Protein AF-A0A7I8JHS1-F1 (afdb_monomer)

Mean predicted aligned error: 11.79 Å

Organism: Spirodela intermedia (NCBI:txid51605)

Radius of gyration: 22.65 Å; Cα contacts (8 Å, |Δi|>4): 272; chains: 1; bounding box: 86×56×52 Å

Foldseek 3Di:
DDDVCPLVVLLVQLQDPPCLVSVLVSLLVLLVQLVDVVCQVVSLPDPSNVVSLLVLCPDPDDDDPDSPRSVVSSLSSCLSRPLQSLLVCLPPVPPLVSVLSSLLSLLVNLLPLVVVVSCVVNVVLLSLQCLLAVVNVHDLSSNLSSLSSLLSNCVNPPPVSLVSNVVRVCNLVSLVCQLVPPPHDPSSNVSSVSSNVRNPPPPVVVVVVVVVVVVVVVPDPDPDDDD

Sequence (227 aa):
MATPGLLDGLAAALRSPAAPAAAQHAAATVYSLLSVEAYRPIIGGKEEIIAALCAMLRPIAPPHPNPTKSLKDALKALFASAVPALFSLIVNDGRTGIVEDCTAVVAQVAGCGESLEAFRRVSGVQVLVDLVDAATGTTARARENAAAALLNLAESGGERAIEDIREVETAVAAVRELAESTSSSQRARTKAAALLGLLVRRPQQLEEEDWRASERVAGPPAAAAAF

Solvent-accessible surface area (backbone atoms only — not comparable to full-atom values): 12096 Å² total; per-residue (Å²): 133,81,64,95,54,55,66,60,50,38,26,52,32,38,60,36,85,92,38,67,66,47,19,34,53,29,27,44,47,53,26,59,49,24,73,38,72,86,41,19,68,61,56,37,68,34,63,62,44,52,51,26,47,42,58,65,67,50,87,73,79,74,89,63,98,75,64,67,62,52,43,51,34,32,51,48,22,41,61,53,28,26,50,63,33,39,55,47,40,55,74,68,62,80,48,65,70,57,30,35,48,38,28,46,45,48,22,64,48,22,50,38,80,70,31,61,67,55,28,60,78,59,49,39,59,57,55,32,39,50,35,35,23,73,89,67,72,52,51,72,64,30,21,33,22,22,35,40,16,54,32,27,26,30,71,45,51,36,69,66,36,41,50,59,45,61,69,37,85,59,32,68,59,28,34,47,48,42,34,70,40,87,87,52,54,72,67,32,18,54,36,18,45,54,37,44,58,58,71,67,54,69,75,57,64,60,58,50,49,51,49,55,49,51,55,67,72,56,62,79,80,78,78,80,86,76,134

Structure (mmCIF, N/CA/C/O backbone):
data_AF-A0A7I8JHS1-F1
#
_entry.id   AF-A0A7I8JHS1-F1
#
loop_
_atom_site.group_PDB
_atom_site.id
_atom_site.type_symbol
_atom_site.label_atom_id
_atom_site.label_alt_id
_atom_site.label_comp_id
_atom_site.label_asym_id
_atom_site.label_entity_id
_atom_site.label_seq_id
_atom_site.pdbx_PDB_ins_code
_atom_site.Cartn_x
_atom_site.Cartn_y
_atom_site.Cartn_z
_atom_site.occupancy
_atom_site.B_iso_or_equiv
_atom_site.auth_seq_id
_atom_site.auth_comp_id
_atom_site.auth_asym_id
_atom_site.auth_atom_id
_atom_site.pdbx_PDB_model_num
ATOM 1 N N . MET A 1 1 ? 8.339 -6.578 -29.423 1.00 45.31 1 MET A N 1
ATOM 2 C CA . MET A 1 1 ? 9.533 -7.372 -29.065 1.00 45.31 1 MET A CA 1
ATOM 3 C C . MET A 1 1 ? 10.386 -6.532 -28.128 1.00 45.31 1 MET A C 1
ATOM 5 O O . MET A 1 1 ? 10.878 -5.501 -28.564 1.00 45.31 1 MET A O 1
ATOM 9 N N . ALA A 1 2 ? 10.482 -6.889 -26.846 1.00 45.25 2 ALA A N 1
ATOM 10 C CA . ALA A 1 2 ? 11.400 -6.219 -25.926 1.00 45.25 2 ALA A CA 1
ATOM 11 C C . ALA A 1 2 ? 12.821 -6.725 -26.209 1.00 45.25 2 ALA A C 1
ATOM 13 O O . ALA A 1 2 ? 13.023 -7.931 -26.329 1.00 45.25 2 ALA A O 1
ATOM 14 N N . THR A 1 3 ? 13.793 -5.828 -26.356 1.00 57.22 3 THR A N 1
ATOM 15 C CA . THR A 1 3 ? 15.210 -6.194 -26.455 1.00 57.22 3 THR A CA 1
ATOM 16 C C . THR A 1 3 ? 15.619 -6.906 -25.157 1.00 57.22 3 THR A C 1
ATOM 18 O O . THR A 1 3 ? 15.549 -6.271 -24.102 1.00 57.22 3 THR A O 1
ATOM 21 N N . PRO A 1 4 ? 16.046 -8.187 -25.192 1.00 57.75 4 PRO A N 1
ATOM 22 C CA . PRO A 1 4 ? 16.241 -9.017 -23.993 1.00 57.75 4 PRO A CA 1
ATOM 23 C C . PRO A 1 4 ? 17.262 -8.525 -22.954 1.00 57.75 4 PRO A C 1
ATOM 25 O O . PRO A 1 4 ? 17.442 -9.197 -21.956 1.00 57.75 4 PRO A O 1
ATOM 28 N N . GLY A 1 5 ? 17.916 -7.377 -23.146 1.00 81.19 5 GLY A N 1
ATOM 29 C CA . GLY A 1 5 ? 18.830 -6.780 -22.164 1.00 81.19 5 GLY A CA 1
ATOM 30 C C . GLY A 1 5 ? 18.497 -5.342 -21.762 1.00 81.19 5 GLY A C 1
ATOM 31 O O . GLY A 1 5 ? 19.151 -4.800 -20.877 1.00 81.19 5 GLY A O 1
ATOM 32 N N . LEU A 1 6 ? 17.495 -4.697 -22.378 1.00 85.50 6 LEU A N 1
ATOM 33 C CA . LEU A 1 6 ? 17.175 -3.298 -22.061 1.00 85.50 6 LEU A CA 1
ATOM 34 C C . LEU A 1 6 ? 16.586 -3.168 -20.655 1.00 85.50 6 LEU A C 1
ATOM 36 O O . LEU A 1 6 ? 17.025 -2.328 -19.877 1.00 85.50 6 LEU A O 1
ATOM 40 N N . LEU A 1 7 ? 15.600 -4.007 -20.331 1.00 86.81 7 LEU A N 1
ATOM 41 C CA . LEU A 1 7 ? 14.947 -3.995 -19.021 1.00 86.81 7 LEU A CA 1
ATOM 42 C C . LEU A 1 7 ? 15.925 -4.382 -17.907 1.00 86.81 7 LEU A C 1
ATOM 44 O O . LEU A 1 7 ? 15.928 -3.753 -16.853 1.00 86.81 7 LEU A O 1
ATOM 48 N N . ASP A 1 8 ? 16.814 -5.337 -18.173 1.00 86.75 8 ASP A N 1
ATOM 49 C CA . ASP A 1 8 ? 17.833 -5.760 -17.211 1.00 86.75 8 ASP A CA 1
ATOM 50 C C . ASP A 1 8 ? 18.894 -4.660 -17.008 1.00 86.75 8 ASP A C 1
ATOM 52 O O . ASP A 1 8 ? 19.309 -4.393 -15.878 1.00 86.75 8 ASP A O 1
ATOM 56 N N . GLY A 1 9 ? 19.260 -3.941 -18.077 1.00 88.81 9 GLY A N 1
ATOM 57 C CA . GLY A 1 9 ? 20.115 -2.754 -18.011 1.00 88.81 9 GLY A CA 1
ATOM 58 C C . GLY A 1 9 ? 19.479 -1.596 -17.235 1.00 88.81 9 GLY A C 1
ATOM 59 O O . GLY A 1 9 ? 20.146 -0.969 -16.412 1.00 88.81 9 GLY A O 1
ATOM 60 N N . LEU A 1 10 ? 18.179 -1.345 -17.427 1.00 88.19 10 LEU A N 1
ATOM 61 C CA . LEU A 1 10 ? 17.427 -0.359 -16.643 1.00 88.19 10 LEU A CA 1
ATOM 62 C C . LEU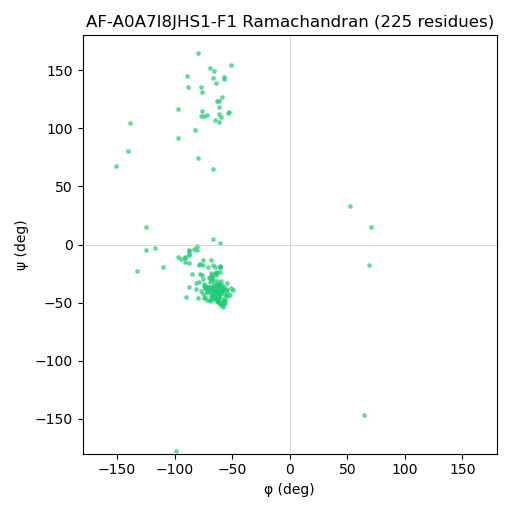 A 1 10 ? 17.359 -0.760 -15.166 1.00 88.19 10 LEU A C 1
ATOM 64 O O . LEU A 1 10 ? 17.592 0.078 -14.299 1.00 88.19 10 LEU A O 1
ATOM 68 N N . ALA A 1 11 ? 17.119 -2.037 -14.870 1.00 86.50 11 ALA A N 1
ATOM 69 C CA . ALA A 1 11 ? 17.114 -2.554 -13.507 1.00 86.50 11 ALA A CA 1
ATOM 70 C C . ALA A 1 11 ? 18.489 -2.388 -12.829 1.00 86.50 11 ALA A C 1
ATOM 72 O O . ALA A 1 11 ? 18.568 -1.981 -11.670 1.00 86.50 11 ALA A O 1
ATOM 73 N N . ALA A 1 12 ? 19.581 -2.649 -13.555 1.00 86.56 12 ALA A N 1
ATOM 74 C CA . ALA A 1 12 ? 20.939 -2.418 -13.068 1.00 86.56 12 ALA A CA 1
ATOM 75 C C . ALA A 1 12 ? 21.220 -0.926 -12.815 1.00 86.56 12 ALA A C 1
ATOM 77 O O . ALA A 1 12 ? 21.793 -0.576 -11.783 1.00 86.56 12 ALA A O 1
ATOM 78 N N . ALA A 1 13 ? 20.770 -0.040 -13.708 1.00 86.94 13 ALA A N 1
ATOM 79 C CA . ALA A 1 13 ? 20.925 1.405 -13.556 1.00 86.94 13 ALA A CA 1
ATOM 80 C C . ALA A 1 13 ? 20.129 1.964 -12.363 1.00 86.94 13 ALA A C 1
ATOM 82 O O . ALA A 1 13 ? 20.658 2.787 -11.618 1.00 86.94 13 ALA A O 1
ATOM 83 N N . LEU A 1 14 ? 18.903 1.476 -12.134 1.00 82.44 14 LEU A N 1
ATOM 84 C CA . LEU A 1 14 ? 18.074 1.834 -10.974 1.00 82.44 14 LEU A CA 1
ATOM 85 C C . LEU A 1 14 ? 18.738 1.459 -9.641 1.00 82.44 14 LEU A C 1
ATOM 87 O O . LEU A 1 14 ? 18.580 2.168 -8.651 1.00 82.44 14 LEU A O 1
ATOM 91 N N . ARG A 1 15 ? 19.494 0.355 -9.612 1.00 79.69 15 ARG A N 1
ATOM 92 C CA . ARG A 1 15 ? 20.190 -0.128 -8.410 1.00 79.69 15 ARG A CA 1
ATOM 93 C C . ARG A 1 15 ? 21.576 0.473 -8.202 1.00 79.69 15 ARG A C 1
ATOM 95 O O . ARG A 1 15 ? 22.183 0.175 -7.180 1.00 79.69 15 ARG A O 1
ATOM 102 N N . SER A 1 16 ? 22.101 1.266 -9.138 1.00 76.81 16 SER A N 1
ATOM 103 C CA . SER A 1 16 ? 23.478 1.765 -9.063 1.00 76.81 16 SER A CA 1
ATOM 104 C C . SER A 1 16 ? 23.617 2.883 -8.017 1.00 76.81 16 SER A C 1
ATOM 106 O O . SER A 1 16 ? 23.149 4.000 -8.258 1.00 76.81 16 SER A O 1
ATOM 108 N N . PRO A 1 17 ? 24.303 2.648 -6.879 1.00 64.19 17 PRO A N 1
ATOM 109 C CA . PRO A 1 17 ? 24.487 3.675 -5.854 1.00 64.19 17 PRO A CA 1
ATOM 110 C C . PRO A 1 17 ? 25.539 4.720 -6.262 1.00 64.19 17 PRO A C 1
ATOM 112 O O . PRO A 1 17 ? 25.579 5.811 -5.703 1.00 64.19 17 PRO A O 1
ATOM 115 N N . ALA A 1 18 ? 26.387 4.398 -7.244 1.00 65.56 18 ALA A N 1
ATOM 116 C CA . ALA A 1 18 ? 27.488 5.247 -7.693 1.00 65.56 18 ALA A CA 1
ATOM 117 C C . ALA A 1 18 ? 27.040 6.402 -8.609 1.00 65.56 18 ALA A C 1
ATOM 119 O O . ALA A 1 18 ? 27.800 7.344 -8.820 1.00 65.56 18 ALA A O 1
ATOM 120 N N . ALA A 1 19 ? 25.826 6.338 -9.167 1.00 70.00 19 ALA A N 1
ATOM 121 C CA . ALA A 1 19 ? 25.337 7.303 -10.148 1.00 70.00 19 ALA A CA 1
ATOM 122 C C . ALA A 1 19 ? 23.848 7.633 -9.917 1.00 70.00 19 ALA A C 1
ATOM 124 O O . ALA A 1 19 ? 22.985 7.122 -10.634 1.00 70.00 19 ALA A O 1
ATOM 125 N N . PRO A 1 20 ? 23.512 8.527 -8.967 1.00 68.38 20 PRO A N 1
ATOM 126 C CA . PRO A 1 20 ? 22.120 8.890 -8.675 1.00 68.38 20 PRO A CA 1
ATOM 127 C C . PRO A 1 20 ? 21.383 9.480 -9.890 1.00 68.38 20 PRO A C 1
ATOM 129 O O . PRO A 1 20 ? 20.187 9.250 -10.064 1.00 68.38 20 PRO A O 1
ATOM 132 N N . ALA A 1 21 ? 22.099 10.175 -10.781 1.00 71.62 21 ALA A N 1
ATOM 133 C CA . ALA A 1 21 ? 21.549 10.641 -12.053 1.00 71.62 21 ALA A CA 1
ATOM 134 C C . ALA A 1 21 ? 21.160 9.476 -12.983 1.00 71.62 21 ALA A C 1
ATOM 136 O O . ALA A 1 21 ? 20.131 9.546 -13.647 1.00 71.62 21 ALA A O 1
ATOM 137 N N . ALA A 1 22 ? 21.928 8.380 -13.005 1.00 79.19 22 ALA A N 1
ATOM 138 C CA . ALA A 1 22 ? 21.609 7.205 -13.816 1.00 79.19 22 ALA A CA 1
ATOM 139 C C . ALA A 1 22 ? 20.338 6.507 -13.315 1.00 79.19 22 ALA A C 1
ATOM 141 O O . ALA A 1 22 ? 19.480 6.168 -14.126 1.00 79.19 22 ALA A O 1
ATOM 142 N N . ALA A 1 23 ? 20.174 6.374 -11.995 1.00 77.69 23 ALA A N 1
ATOM 143 C CA . ALA A 1 23 ? 18.946 5.845 -11.404 1.00 77.69 23 ALA A CA 1
ATOM 144 C C . ALA A 1 23 ? 17.736 6.737 -11.729 1.00 77.69 23 ALA A C 1
ATOM 146 O O . ALA A 1 23 ? 16.677 6.238 -12.104 1.00 77.69 23 ALA A O 1
ATOM 147 N N . GLN A 1 24 ? 17.902 8.063 -11.678 1.00 73.19 24 GLN A N 1
ATOM 148 C CA . GLN A 1 24 ? 16.851 8.998 -12.078 1.00 73.19 24 GLN A CA 1
ATOM 149 C C . GLN A 1 24 ? 16.487 8.868 -13.565 1.00 73.19 24 GLN A C 1
ATOM 151 O O . GLN A 1 24 ? 15.308 8.782 -13.904 1.00 73.19 24 GLN A O 1
ATOM 156 N N . HIS A 1 25 ? 17.474 8.856 -14.462 1.00 79.56 25 HIS A N 1
ATOM 157 C CA . HIS A 1 25 ? 17.232 8.715 -15.898 1.00 79.56 25 HIS A CA 1
ATOM 158 C C . HIS A 1 25 ? 16.622 7.352 -16.241 1.00 79.56 25 HIS A C 1
ATOM 160 O O . HIS A 1 25 ? 15.738 7.281 -17.095 1.00 79.56 25 HIS A O 1
ATOM 166 N N . ALA A 1 26 ? 17.024 6.287 -15.545 1.00 85.56 26 ALA A N 1
ATOM 167 C CA . ALA A 1 26 ? 16.412 4.971 -15.673 1.00 85.56 26 ALA A CA 1
ATOM 168 C C . ALA A 1 26 ? 14.948 4.989 -15.211 1.00 85.56 26 ALA A C 1
ATOM 170 O O . ALA A 1 26 ? 14.086 4.518 -15.948 1.00 85.56 26 ALA A O 1
ATOM 171 N N . ALA A 1 27 ? 14.635 5.610 -14.068 1.00 79.81 27 ALA A N 1
ATOM 172 C CA . ALA A 1 27 ? 13.259 5.760 -13.589 1.00 79.81 27 ALA A CA 1
ATOM 173 C C . ALA A 1 27 ? 12.389 6.572 -14.567 1.00 79.81 27 ALA A C 1
ATOM 175 O O . ALA A 1 27 ? 11.283 6.151 -14.903 1.00 79.81 27 ALA A O 1
ATOM 176 N N . ALA A 1 28 ? 12.905 7.685 -15.099 1.00 75.75 28 ALA A N 1
ATOM 177 C CA . ALA A 1 28 ? 12.213 8.491 -16.108 1.00 75.75 28 ALA A CA 1
ATOM 178 C C . ALA A 1 28 ? 12.006 7.731 -17.433 1.00 75.75 28 ALA A C 1
ATOM 180 O O . ALA A 1 28 ? 10.967 7.874 -18.082 1.00 75.75 28 ALA A O 1
ATOM 181 N N . THR A 1 29 ? 12.971 6.895 -17.824 1.00 86.06 29 THR A N 1
ATOM 182 C CA . THR A 1 29 ? 12.862 6.029 -19.007 1.00 86.06 29 THR A CA 1
ATOM 183 C C . THR A 1 29 ? 11.794 4.965 -18.792 1.00 86.06 29 THR A C 1
ATOM 185 O O . THR A 1 29 ? 10.929 4.796 -19.647 1.00 86.06 29 THR A O 1
ATOM 188 N N . VAL A 1 30 ? 11.798 4.301 -17.631 1.00 84.81 30 VAL A N 1
ATOM 189 C CA . VAL A 1 30 ? 10.761 3.334 -17.258 1.00 84.81 30 VAL A CA 1
ATOM 190 C C . VAL A 1 30 ? 9.392 4.016 -17.281 1.00 84.81 30 VAL A C 1
ATOM 192 O O . VAL A 1 30 ? 8.513 3.544 -17.988 1.00 84.81 30 VAL A O 1
ATOM 195 N N . TYR A 1 31 ? 9.221 5.184 -16.655 1.00 77.69 31 TYR A N 1
ATOM 196 C CA . TYR A 1 31 ? 7.969 5.951 -16.732 1.00 77.69 31 TYR A CA 1
ATOM 197 C C . TYR A 1 31 ? 7.524 6.264 -18.172 1.00 77.69 31 TYR A C 1
ATOM 199 O O . TYR A 1 31 ? 6.354 6.097 -18.523 1.00 77.69 31 TYR A O 1
ATOM 207 N N . SER A 1 32 ? 8.456 6.689 -19.027 1.00 80.50 32 SER A N 1
ATOM 208 C CA . SER A 1 32 ? 8.159 7.000 -20.431 1.00 80.50 32 SER A CA 1
ATOM 209 C C . SER A 1 32 ? 7.692 5.759 -21.196 1.00 80.50 32 SER A C 1
ATOM 211 O O . SER A 1 32 ? 6.735 5.834 -21.962 1.00 80.50 32 SER A O 1
ATOM 213 N N . LEU A 1 33 ? 8.301 4.596 -20.943 1.00 84.94 33 LEU A N 1
ATOM 214 C CA . LEU A 1 33 ? 7.849 3.322 -21.511 1.00 84.94 33 LEU A CA 1
ATOM 215 C C . LEU A 1 33 ? 6.447 2.955 -21.011 1.00 84.94 33 LEU A C 1
ATOM 217 O O . LEU A 1 33 ? 5.613 2.492 -21.778 1.00 84.94 33 LEU A O 1
ATOM 221 N N . LEU A 1 34 ? 6.151 3.220 -19.744 1.00 77.94 34 LEU A N 1
ATOM 222 C CA . LEU A 1 34 ? 4.871 2.889 -19.111 1.00 77.94 34 LEU A CA 1
ATOM 223 C C . LEU A 1 34 ? 3.715 3.808 -19.502 1.00 77.94 34 LEU A C 1
ATOM 225 O O . LEU A 1 34 ? 2.545 3.472 -19.292 1.00 77.94 34 LEU A O 1
ATOM 229 N N . SER A 1 35 ? 4.040 4.939 -20.127 1.00 74.00 35 SER A N 1
ATOM 230 C CA . SER A 1 35 ? 3.061 5.782 -20.813 1.00 74.00 35 SER A CA 1
ATOM 231 C C . SER A 1 35 ? 2.438 5.061 -22.017 1.00 74.00 35 SER A C 1
ATOM 233 O O . SER A 1 35 ? 1.348 5.425 -22.448 1.00 74.00 35 SER A O 1
ATOM 235 N N . VAL A 1 36 ? 3.081 4.004 -22.527 1.00 80.06 36 VAL A N 1
ATOM 236 C CA . VAL A 1 36 ? 2.537 3.118 -23.561 1.00 80.06 36 VAL A CA 1
ATOM 237 C C . VAL A 1 36 ? 1.921 1.886 -22.898 1.00 80.06 36 VAL A C 1
ATOM 239 O O . VAL A 1 36 ? 2.612 1.073 -22.283 1.00 80.06 36 VAL A O 1
ATOM 242 N N . GLU A 1 37 ? 0.609 1.713 -23.058 1.00 73.56 37 GLU A N 1
ATOM 243 C CA . GLU A 1 37 ? -0.169 0.661 -22.390 1.00 73.56 37 GLU A CA 1
ATOM 244 C C . GLU A 1 37 ? 0.367 -0.758 -22.644 1.00 73.56 37 GLU A C 1
ATOM 246 O O . GLU A 1 37 ? 0.455 -1.562 -21.717 1.00 73.56 37 GLU A O 1
ATOM 251 N N . ALA A 1 38 ? 0.838 -1.035 -23.864 1.00 81.88 38 ALA A N 1
ATOM 252 C CA . ALA A 1 38 ? 1.401 -2.330 -24.248 1.00 81.88 38 ALA A CA 1
ATOM 253 C C . ALA A 1 38 ? 2.646 -2.746 -23.436 1.00 81.88 38 ALA A C 1
ATOM 255 O O . ALA A 1 38 ? 2.943 -3.937 -23.339 1.00 81.88 38 ALA A O 1
ATOM 256 N N . TYR A 1 39 ? 3.383 -1.796 -22.846 1.00 80.88 39 TYR A N 1
ATOM 257 C CA . TYR A 1 39 ? 4.580 -2.096 -22.053 1.00 80.88 39 TYR A CA 1
ATOM 258 C C . TYR A 1 39 ? 4.297 -2.311 -20.566 1.00 80.88 39 TYR A C 1
ATOM 260 O O . TYR A 1 39 ? 5.144 -2.880 -19.875 1.00 80.88 39 TYR A O 1
ATOM 268 N N . ARG A 1 40 ? 3.115 -1.931 -20.067 1.00 77.75 40 ARG A N 1
ATOM 269 C CA . ARG A 1 40 ? 2.749 -2.088 -18.651 1.00 77.75 40 ARG A CA 1
ATOM 270 C C . ARG A 1 40 ? 2.819 -3.534 -18.151 1.00 77.75 40 ARG A C 1
ATOM 272 O O . ARG A 1 40 ? 3.511 -3.738 -17.160 1.00 77.75 40 ARG A O 1
ATOM 279 N N . PRO A 1 41 ? 2.204 -4.544 -18.803 1.00 74.31 41 PRO A N 1
ATOM 280 C CA . PRO A 1 41 ? 2.289 -5.923 -18.312 1.00 74.31 41 PRO A CA 1
ATOM 281 C C . PRO A 1 41 ? 3.709 -6.499 -18.411 1.00 74.31 41 PRO A C 1
ATOM 283 O O . PRO A 1 41 ? 4.107 -7.306 -17.581 1.00 74.31 41 PRO A O 1
ATOM 286 N N . ILE A 1 42 ? 4.505 -6.053 -19.389 1.00 83.25 42 ILE A N 1
ATOM 287 C CA . ILE A 1 42 ? 5.879 -6.534 -19.597 1.00 83.25 42 ILE A CA 1
ATOM 288 C C . ILE A 1 42 ? 6.810 -6.001 -18.503 1.00 83.25 42 ILE A C 1
ATOM 290 O O . ILE A 1 42 ? 7.578 -6.757 -17.915 1.00 83.25 42 ILE A O 1
ATOM 294 N N . ILE A 1 43 ? 6.745 -4.696 -18.228 1.00 81.94 43 ILE A N 1
ATOM 295 C CA . ILE A 1 43 ? 7.558 -4.052 -17.191 1.00 81.94 43 ILE A CA 1
ATOM 296 C C . ILE A 1 43 ? 7.033 -4.415 -15.796 1.00 81.94 43 ILE A C 1
ATOM 298 O O . ILE A 1 43 ? 7.827 -4.659 -14.894 1.00 81.94 43 ILE A O 1
ATOM 302 N N . GLY A 1 44 ? 5.713 -4.513 -15.624 1.00 74.94 44 GLY A N 1
ATOM 303 C CA . GLY A 1 44 ? 5.077 -4.961 -14.384 1.00 74.94 44 GLY A CA 1
ATOM 304 C C . GLY A 1 44 ? 5.376 -6.422 -14.029 1.00 74.94 44 GLY A C 1
ATOM 305 O O . GLY A 1 44 ? 5.350 -6.776 -12.860 1.00 74.94 44 GLY A O 1
ATOM 306 N N . GLY A 1 45 ? 5.716 -7.267 -15.005 1.00 76.62 45 GLY A N 1
ATOM 307 C CA . GLY A 1 45 ? 6.172 -8.639 -14.757 1.00 76.62 45 GLY A CA 1
ATOM 308 C C . GLY A 1 45 ? 7.651 -8.763 -14.365 1.00 76.62 45 GLY A C 1
ATOM 309 O O . GLY A 1 45 ? 8.109 -9.867 -14.088 1.00 76.62 45 GLY A O 1
ATOM 310 N N . LYS A 1 46 ? 8.424 -7.668 -14.370 1.00 82.31 46 LYS A N 1
ATOM 311 C CA . LYS A 1 46 ? 9.853 -7.665 -14.017 1.00 82.31 46 LYS A CA 1
ATOM 312 C C . LYS A 1 46 ? 10.042 -7.255 -12.559 1.00 82.31 46 LYS A C 1
ATOM 314 O O . LYS A 1 46 ? 10.196 -6.068 -12.252 1.00 82.31 46 LYS A O 1
ATOM 319 N N . GLU A 1 47 ? 10.072 -8.249 -11.671 1.00 76.56 47 GLU A N 1
ATOM 320 C CA . GLU A 1 47 ? 10.271 -8.064 -10.226 1.00 76.56 47 GLU A CA 1
ATOM 321 C C . GLU A 1 47 ? 11.496 -7.198 -9.914 1.00 76.56 47 GLU A C 1
ATOM 323 O O . GLU A 1 47 ? 11.448 -6.355 -9.021 1.00 76.56 47 GLU A O 1
ATOM 328 N N . GLU A 1 48 ? 12.583 -7.326 -10.681 1.00 82.62 48 GLU A N 1
ATOM 329 C CA . GLU A 1 48 ? 13.822 -6.594 -10.424 1.00 82.62 48 GLU A CA 1
ATOM 330 C C . GLU A 1 48 ? 13.693 -5.089 -10.672 1.00 82.62 48 GLU A C 1
ATOM 332 O O . GLU A 1 48 ? 14.395 -4.305 -10.028 1.00 82.62 48 GLU A O 1
ATOM 337 N N . ILE A 1 49 ? 12.830 -4.680 -11.609 1.00 83.81 49 ILE A N 1
ATOM 338 C CA . ILE A 1 49 ? 12.541 -3.267 -11.878 1.00 83.81 49 ILE A CA 1
ATOM 339 C C . ILE A 1 49 ? 11.667 -2.713 -10.760 1.00 83.81 49 ILE A C 1
ATOM 341 O O . ILE A 1 49 ? 11.972 -1.646 -10.230 1.00 83.81 49 ILE A O 1
ATOM 345 N N . ILE A 1 50 ? 10.620 -3.445 -10.370 1.00 77.88 50 ILE A N 1
ATOM 346 C CA . ILE A 1 50 ? 9.718 -3.023 -9.294 1.00 77.88 50 ILE A CA 1
ATOM 347 C C . ILE A 1 50 ? 10.494 -2.901 -7.987 1.00 77.88 50 ILE A C 1
ATOM 349 O O . ILE A 1 50 ? 10.472 -1.842 -7.370 1.00 77.88 50 ILE A O 1
ATOM 353 N N . ALA A 1 51 ? 11.262 -3.925 -7.611 1.00 76.44 51 ALA A N 1
ATOM 354 C CA . ALA A 1 51 ? 12.083 -3.912 -6.407 1.00 76.44 51 ALA A CA 1
ATOM 355 C C . ALA A 1 51 ? 13.102 -2.761 -6.412 1.00 76.44 51 ALA A C 1
ATOM 357 O O . ALA A 1 51 ? 13.309 -2.116 -5.383 1.00 76.44 51 ALA A O 1
ATOM 358 N N . ALA A 1 52 ? 13.720 -2.462 -7.561 1.00 80.31 52 ALA A N 1
ATOM 359 C CA . ALA A 1 52 ? 14.657 -1.347 -7.675 1.00 80.31 52 ALA A CA 1
ATOM 360 C C . ALA A 1 52 ? 13.963 0.018 -7.534 1.00 80.31 52 ALA A C 1
ATOM 362 O O . ALA A 1 52 ? 14.468 0.885 -6.822 1.00 80.31 52 ALA A O 1
ATOM 363 N N . LEU A 1 53 ? 12.785 0.197 -8.141 1.00 77.19 53 LEU A N 1
ATOM 364 C CA . LEU A 1 53 ? 11.970 1.401 -7.965 1.00 77.19 53 LEU A CA 1
ATOM 365 C C . LEU A 1 53 ? 11.494 1.545 -6.509 1.00 77.19 53 LEU A C 1
ATOM 367 O O . LEU A 1 53 ? 11.622 2.626 -5.942 1.00 77.19 53 LEU A O 1
ATOM 371 N N . CYS A 1 54 ? 11.036 0.466 -5.864 1.00 72.19 54 CYS A N 1
ATOM 372 C CA . CYS A 1 54 ? 10.669 0.467 -4.444 1.00 72.19 54 CYS A CA 1
ATOM 373 C C . CYS A 1 54 ? 11.855 0.852 -3.553 1.00 72.19 54 CYS A C 1
ATOM 375 O O . CYS A 1 54 ? 11.716 1.654 -2.628 1.00 72.19 54 CYS A O 1
ATOM 377 N N . ALA A 1 55 ? 13.049 0.336 -3.857 1.00 75.50 55 ALA A N 1
ATOM 378 C CA . ALA A 1 55 ? 14.260 0.665 -3.121 1.00 75.50 55 ALA A CA 1
ATOM 379 C C . ALA A 1 55 ? 14.610 2.160 -3.192 1.00 75.50 55 ALA A C 1
ATOM 381 O O . ALA A 1 55 ? 15.088 2.696 -2.193 1.00 75.50 55 ALA A O 1
ATOM 382 N N . MET A 1 56 ? 14.328 2.838 -4.313 1.00 71.94 56 MET A N 1
ATO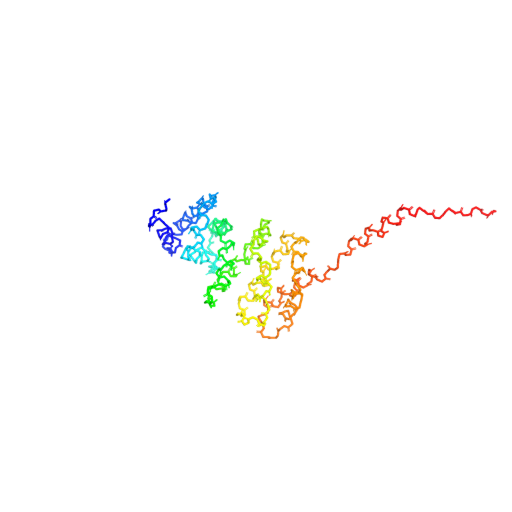M 383 C CA . MET A 1 56 ? 14.516 4.290 -4.456 1.00 71.94 56 MET A CA 1
ATOM 384 C C . MET A 1 56 ? 13.555 5.118 -3.593 1.00 71.94 56 MET A C 1
ATOM 386 O O . MET A 1 56 ? 13.859 6.268 -3.282 1.00 71.94 56 MET A O 1
ATOM 390 N N . LEU A 1 57 ? 12.398 4.560 -3.228 1.00 65.94 57 LEU A N 1
ATOM 391 C CA . LEU A 1 57 ? 11.386 5.250 -2.430 1.00 65.94 57 LEU A CA 1
ATOM 392 C C . LEU A 1 57 ? 11.550 5.052 -0.918 1.00 65.94 57 LEU A C 1
ATOM 394 O O . LEU A 1 57 ? 10.887 5.729 -0.121 1.00 65.94 57 LEU A O 1
ATOM 398 N N . ARG A 1 58 ? 12.427 4.133 -0.500 1.00 65.75 58 ARG A N 1
ATOM 399 C CA . ARG A 1 58 ? 12.749 3.963 0.917 1.00 65.75 58 ARG A CA 1
ATOM 400 C C . ARG A 1 58 ? 13.416 5.239 1.447 1.00 65.75 58 ARG A C 1
ATOM 402 O O . ARG A 1 58 ? 14.247 5.816 0.747 1.00 65.75 58 ARG A O 1
ATOM 409 N N . PRO A 1 59 ? 13.081 5.697 2.670 1.00 51.66 59 PRO A N 1
ATOM 410 C CA . PRO A 1 59 ? 13.691 6.892 3.232 1.00 51.66 59 PRO A CA 1
ATOM 411 C C . PRO A 1 59 ? 15.206 6.701 3.343 1.00 51.66 59 PRO A C 1
ATOM 413 O O . PRO A 1 59 ? 15.683 5.934 4.178 1.00 51.66 59 PRO A O 1
ATOM 416 N N . ILE A 1 60 ? 15.963 7.409 2.509 1.00 50.25 60 ILE A N 1
ATOM 417 C CA . ILE A 1 60 ? 17.399 7.585 2.701 1.00 50.25 60 ILE A CA 1
ATOM 418 C C . ILE A 1 60 ? 17.534 8.729 3.710 1.00 50.25 60 ILE A C 1
ATOM 420 O O . ILE A 1 60 ? 17.373 9.895 3.358 1.00 50.25 60 ILE A O 1
ATOM 424 N N . ALA A 1 61 ? 17.741 8.408 4.986 1.00 41.53 61 ALA A N 1
ATOM 425 C CA . ALA A 1 61 ? 18.163 9.402 5.974 1.00 41.53 61 ALA A CA 1
ATOM 426 C C . ALA A 1 61 ? 19.704 9.473 6.003 1.00 41.53 61 ALA A C 1
ATOM 428 O O . ALA A 1 61 ? 20.331 8.418 5.873 1.00 41.53 61 ALA A O 1
ATOM 429 N N . PRO A 1 62 ? 20.338 10.649 6.226 1.00 44.41 62 PRO A N 1
ATOM 430 C CA . PRO A 1 62 ? 19.780 11.983 6.493 1.00 44.41 62 PRO A CA 1
ATOM 431 C C . PRO A 1 62 ? 19.747 12.866 5.203 1.00 44.41 62 PRO A C 1
ATOM 433 O O . PRO A 1 62 ? 20.025 12.356 4.117 1.00 44.41 62 PRO A O 1
ATOM 436 N N . PRO A 1 63 ? 19.314 14.148 5.257 1.00 44.38 63 PRO A N 1
ATOM 437 C CA . PRO A 1 63 ? 18.684 14.841 4.134 1.00 44.38 63 PRO A CA 1
ATOM 438 C C . PRO A 1 63 ? 19.693 15.182 3.035 1.00 44.38 63 PRO A C 1
ATOM 440 O O . PRO A 1 63 ? 20.550 16.048 3.201 1.00 44.38 63 PRO A O 1
ATOM 443 N N . HIS A 1 64 ? 19.568 14.529 1.880 1.00 40.03 64 HIS A N 1
ATOM 444 C CA . HIS A 1 64 ? 20.302 14.948 0.693 1.00 40.03 64 HIS A CA 1
ATOM 445 C C . HIS A 1 64 ? 19.613 16.186 0.088 1.00 40.03 64 HIS A C 1
ATOM 447 O O . HIS A 1 64 ? 18.391 16.174 -0.062 1.00 40.03 64 HIS A O 1
ATOM 453 N N . PRO A 1 65 ? 20.347 17.238 -0.313 1.00 38.62 65 PRO A N 1
ATOM 454 C CA . PRO A 1 65 ? 19.782 18.534 -0.713 1.00 38.62 65 PRO A CA 1
ATOM 455 C C . PRO A 1 65 ? 18.936 18.557 -2.001 1.00 38.62 65 PRO A C 1
ATOM 457 O O . PRO A 1 65 ? 18.514 19.632 -2.404 1.00 38.62 65 PRO A O 1
ATOM 460 N N . ASN A 1 66 ? 18.657 17.419 -2.651 1.00 45.25 66 ASN A N 1
ATOM 461 C CA . ASN A 1 66 ? 17.765 17.353 -3.823 1.00 45.25 66 ASN A CA 1
ATOM 462 C C . ASN A 1 66 ? 17.037 15.989 -3.957 1.00 45.25 66 ASN A C 1
ATOM 464 O O . ASN A 1 66 ? 17.293 15.245 -4.904 1.00 45.25 66 ASN A O 1
ATOM 468 N N . PRO A 1 67 ? 16.112 15.633 -3.044 1.00 47.62 67 PRO A N 1
ATOM 469 C CA . PRO A 1 67 ? 15.380 14.362 -3.074 1.00 47.62 67 PRO A CA 1
ATOM 470 C C . PRO A 1 67 ? 14.098 14.401 -3.932 1.00 47.62 67 PRO A C 1
ATOM 472 O O . PRO A 1 67 ? 13.424 13.390 -4.100 1.00 47.62 67 PRO A O 1
ATOM 475 N N . THR A 1 68 ? 13.716 15.557 -4.479 1.00 50.94 68 THR A N 1
ATOM 476 C CA . THR A 1 68 ? 12.352 15.799 -4.984 1.00 50.94 68 THR A CA 1
ATOM 477 C C . THR A 1 68 ? 12.098 15.338 -6.419 1.00 50.94 68 THR A C 1
ATOM 479 O O . THR A 1 68 ? 10.953 15.046 -6.760 1.00 50.94 68 THR A O 1
ATOM 482 N N . LYS A 1 69 ? 13.123 15.252 -7.280 1.00 48.84 69 LYS A N 1
ATOM 483 C CA . LYS A 1 69 ? 12.928 14.916 -8.704 1.00 48.84 69 LYS A CA 1
ATOM 484 C C . LYS A 1 69 ? 12.983 13.406 -8.975 1.00 48.84 69 LYS A C 1
ATOM 486 O O . LYS A 1 69 ? 12.086 12.888 -9.628 1.00 48.84 69 LYS A O 1
ATOM 491 N N . SER A 1 70 ? 13.960 12.694 -8.408 1.00 56.28 70 SER A N 1
ATOM 492 C CA . SER A 1 70 ? 14.083 11.230 -8.531 1.00 56.28 70 SER A CA 1
ATOM 493 C C . SER A 1 70 ? 12.931 10.485 -7.856 1.00 56.28 70 SER A C 1
ATOM 495 O O . SER A 1 70 ? 12.409 9.534 -8.429 1.00 56.28 70 SER A O 1
ATOM 497 N N . LEU A 1 71 ? 12.483 10.958 -6.689 1.00 60.78 71 LEU A N 1
ATOM 498 C CA . LEU A 1 71 ? 11.323 10.412 -5.987 1.00 60.78 71 LEU A CA 1
ATOM 499 C C . LEU A 1 71 ? 10.045 10.596 -6.814 1.00 60.78 71 LEU A C 1
ATOM 501 O O . LEU A 1 71 ? 9.281 9.656 -6.985 1.00 60.78 71 LEU A O 1
ATOM 505 N N . LYS A 1 72 ? 9.835 11.785 -7.389 1.00 60.62 72 LYS A N 1
ATOM 506 C CA . LYS A 1 72 ? 8.669 12.078 -8.232 1.00 60.62 72 LYS A CA 1
ATOM 507 C C . LYS A 1 72 ? 8.637 11.219 -9.497 1.00 60.62 72 LYS A C 1
ATOM 509 O O . LYS A 1 72 ? 7.576 10.711 -9.844 1.00 60.62 72 LYS A O 1
ATOM 514 N N . ASP A 1 73 ? 9.771 11.056 -10.176 1.00 59.91 73 ASP A N 1
ATOM 515 C CA . ASP A 1 73 ? 9.852 10.251 -11.400 1.00 59.91 73 ASP A CA 1
ATOM 516 C C . ASP A 1 73 ? 9.703 8.746 -11.094 1.00 59.91 73 ASP A C 1
ATOM 518 O O . ASP A 1 73 ? 9.000 8.047 -11.821 1.00 59.91 73 ASP A O 1
ATOM 522 N N . ALA A 1 74 ? 10.263 8.258 -9.980 1.00 62.06 74 ALA A N 1
ATOM 523 C CA . ALA A 1 74 ? 10.076 6.881 -9.513 1.00 62.06 74 ALA A CA 1
ATOM 524 C C . ALA A 1 74 ? 8.631 6.600 -9.063 1.00 62.06 74 ALA A C 1
ATOM 526 O O . ALA A 1 74 ? 8.071 5.570 -9.430 1.00 62.06 74 ALA A O 1
ATOM 527 N N . LEU A 1 75 ? 7.996 7.532 -8.340 1.00 62.62 75 LEU A N 1
ATOM 528 C CA . LEU A 1 75 ? 6.581 7.444 -7.961 1.00 62.62 75 LEU A CA 1
ATOM 529 C C . LEU A 1 75 ? 5.678 7.422 -9.195 1.00 62.62 75 LEU A C 1
ATOM 531 O O . LEU A 1 75 ? 4.772 6.602 -9.270 1.00 62.62 75 LEU A O 1
ATOM 535 N N . LYS A 1 76 ? 5.945 8.274 -10.191 1.00 65.19 76 LYS A N 1
ATOM 536 C CA . LYS A 1 76 ? 5.206 8.279 -11.460 1.00 65.19 76 LYS A CA 1
ATOM 537 C C . LYS A 1 76 ? 5.397 6.989 -12.252 1.00 65.19 76 LYS A C 1
ATOM 539 O O . LYS A 1 76 ? 4.423 6.465 -12.784 1.00 65.19 76 LYS A O 1
ATOM 544 N N . ALA A 1 77 ? 6.625 6.468 -12.318 1.00 63.88 77 ALA A N 1
ATOM 545 C CA . ALA A 1 77 ? 6.916 5.180 -12.943 1.00 63.88 77 ALA A CA 1
ATOM 546 C C . ALA A 1 77 ? 6.118 4.055 -12.269 1.00 63.88 77 ALA A C 1
ATOM 548 O O . ALA A 1 77 ? 5.365 3.352 -12.934 1.00 63.88 77 ALA A O 1
ATOM 549 N N . LEU A 1 78 ? 6.200 3.948 -10.942 1.00 64.25 78 LEU A N 1
ATOM 550 C CA . LEU A 1 78 ? 5.449 2.960 -10.168 1.00 64.25 78 LEU A CA 1
ATOM 551 C C . LEU A 1 78 ? 3.934 3.144 -10.303 1.00 64.25 78 LEU A C 1
ATOM 553 O O . LEU A 1 78 ? 3.203 2.167 -10.410 1.00 64.25 78 LEU A O 1
ATOM 557 N N . PHE A 1 79 ? 3.442 4.376 -10.375 1.00 63.06 79 PHE A N 1
ATOM 558 C CA . PHE A 1 79 ? 2.021 4.622 -10.581 1.00 63.06 79 PHE A CA 1
ATOM 559 C C . PHE A 1 79 ? 1.541 4.160 -11.968 1.00 63.06 79 PHE A C 1
ATOM 561 O O . PHE A 1 79 ? 0.512 3.497 -12.086 1.00 63.06 79 PHE A O 1
ATOM 568 N N . ALA A 1 80 ? 2.318 4.442 -13.018 1.00 62.56 80 ALA A N 1
ATOM 569 C CA . ALA A 1 80 ? 1.967 4.121 -14.401 1.00 62.56 80 ALA A CA 1
ATOM 570 C C . ALA A 1 80 ? 2.020 2.618 -14.736 1.00 62.56 80 ALA A C 1
ATOM 572 O O . ALA A 1 80 ? 1.416 2.196 -15.723 1.00 62.56 80 ALA A O 1
ATOM 573 N N . SER A 1 81 ? 2.728 1.802 -13.948 1.00 61.62 81 SER A N 1
ATOM 574 C CA . SER A 1 81 ? 2.923 0.373 -14.251 1.00 61.62 81 SER A CA 1
ATOM 575 C C . SER A 1 81 ? 2.693 -0.596 -13.132 1.00 61.62 81 SER A C 1
ATOM 577 O O . SER A 1 81 ? 2.528 -1.786 -13.383 1.00 61.62 81 SER A O 1
ATOM 579 N N . ALA A 1 82 ? 2.803 -0.112 -11.907 1.00 64.44 82 ALA A N 1
ATOM 580 C CA . ALA A 1 82 ? 3.056 -0.963 -10.775 1.00 64.44 82 ALA A CA 1
ATOM 581 C C . ALA A 1 82 ? 1.915 -0.937 -9.779 1.00 64.44 82 ALA A C 1
ATOM 583 O O . ALA A 1 82 ? 1.985 -1.732 -8.873 1.00 64.44 82 ALA A O 1
ATOM 584 N N . VAL A 1 83 ? 0.835 -0.160 -9.926 1.00 76.69 83 VAL A N 1
ATOM 585 C CA . VAL A 1 83 ? -0.324 -0.382 -9.037 1.00 76.69 83 VAL A CA 1
ATOM 586 C C . VAL A 1 83 ? -0.820 -1.838 -9.171 1.00 76.69 83 VAL A C 1
ATOM 588 O O . VAL A 1 83 ? -0.761 -2.557 -8.177 1.00 76.69 83 VAL A O 1
ATOM 591 N N . PRO A 1 84 ? -1.132 -2.370 -10.372 1.00 77.62 84 PRO A N 1
ATOM 592 C CA . PRO A 1 84 ? -1.459 -3.794 -10.512 1.00 77.62 84 PRO A CA 1
ATOM 593 C C . PRO A 1 84 ? -0.328 -4.741 -10.103 1.00 77.62 84 PRO A C 1
ATOM 595 O O . PRO A 1 84 ? -0.583 -5.760 -9.469 1.00 77.62 84 PRO A O 1
ATOM 598 N N . ALA A 1 85 ? 0.924 -4.415 -10.428 1.00 74.81 85 ALA A N 1
ATOM 599 C CA . ALA A 1 85 ? 2.048 -5.301 -10.133 1.00 74.81 85 ALA A CA 1
ATOM 600 C C . ALA A 1 85 ? 2.427 -5.330 -8.639 1.00 74.81 85 ALA A C 1
ATOM 602 O O . ALA A 1 85 ? 2.744 -6.388 -8.114 1.00 74.81 85 ALA A O 1
ATOM 603 N N . LEU A 1 86 ? 2.346 -4.200 -7.934 1.00 79.56 86 LEU A N 1
ATOM 604 C CA . LEU A 1 86 ? 2.561 -4.077 -6.490 1.00 79.56 86 LEU A CA 1
ATOM 605 C C . LEU A 1 86 ? 1.479 -4.841 -5.744 1.00 79.56 86 LEU A C 1
ATOM 607 O O . LEU A 1 86 ? 1.806 -5.619 -4.859 1.00 79.56 86 LEU A O 1
ATOM 611 N N . PHE A 1 87 ? 0.210 -4.669 -6.127 1.00 86.31 87 PHE A N 1
ATOM 612 C CA . PHE A 1 87 ? -0.876 -5.449 -5.541 1.00 86.31 87 PHE A CA 1
ATOM 613 C C . PHE A 1 87 ? -0.732 -6.944 -5.860 1.00 86.31 87 PHE A C 1
ATOM 615 O O . PHE A 1 87 ? -0.922 -7.768 -4.973 1.00 86.31 87 PHE A O 1
ATOM 622 N N . SER A 1 88 ? -0.270 -7.311 -7.061 1.00 83.69 88 SER A N 1
ATOM 623 C CA . SER A 1 88 ? 0.080 -8.702 -7.377 1.00 83.69 88 SER A CA 1
ATOM 624 C C . SER A 1 88 ? 1.211 -9.243 -6.496 1.00 83.69 88 SER A C 1
ATOM 626 O O . SER A 1 88 ? 1.108 -10.365 -6.018 1.00 83.69 88 SER A O 1
ATOM 628 N N . LEU A 1 89 ? 2.279 -8.479 -6.250 1.00 79.00 89 LEU A N 1
ATOM 629 C CA . LEU A 1 89 ? 3.379 -8.906 -5.374 1.00 79.00 89 LEU A CA 1
ATOM 630 C C . LEU A 1 89 ? 2.937 -9.018 -3.914 1.00 79.00 89 LEU A C 1
ATOM 632 O O . LEU A 1 89 ? 3.294 -9.974 -3.234 1.00 79.00 89 LEU A O 1
ATOM 636 N N . ILE A 1 90 ? 2.121 -8.073 -3.448 1.00 87.06 90 ILE A N 1
ATOM 637 C CA . ILE A 1 90 ? 1.525 -8.101 -2.110 1.00 87.06 90 ILE A CA 1
ATOM 638 C C . ILE A 1 90 ? 0.718 -9.386 -1.900 1.00 87.06 90 ILE A C 1
ATOM 640 O O . ILE A 1 90 ? 0.823 -9.996 -0.840 1.00 87.06 90 ILE A O 1
ATOM 644 N N . VAL A 1 91 ? -0.059 -9.799 -2.905 1.00 86.94 91 VAL A N 1
ATOM 645 C CA . VAL A 1 91 ? -0.938 -10.972 -2.812 1.00 86.94 91 VAL A CA 1
ATOM 646 C C . VAL A 1 91 ? -0.184 -12.286 -3.055 1.00 86.94 91 VAL A C 1
ATOM 648 O O . VAL A 1 91 ? -0.469 -13.277 -2.388 1.00 86.94 91 VAL A O 1
ATOM 651 N N . ASN A 1 92 ? 0.775 -12.318 -3.988 1.00 81.56 92 ASN A N 1
ATOM 652 C CA . ASN A 1 92 ? 1.304 -13.575 -4.535 1.00 81.56 92 ASN A CA 1
ATOM 653 C C . ASN A 1 92 ? 2.746 -13.927 -4.122 1.00 81.56 92 ASN A C 1
ATOM 655 O O . ASN A 1 92 ? 3.131 -15.085 -4.259 1.00 81.56 92 ASN A O 1
ATOM 659 N N . ASP A 1 93 ? 3.569 -12.979 -3.659 1.00 74.06 93 ASP A N 1
ATOM 660 C CA . ASP A 1 93 ? 5.016 -13.217 -3.498 1.00 74.06 93 ASP A CA 1
ATOM 661 C C . ASP A 1 93 ? 5.369 -14.019 -2.228 1.00 74.06 93 ASP A C 1
ATOM 663 O O . ASP A 1 93 ? 6.323 -14.798 -2.204 1.00 74.06 93 ASP A O 1
ATOM 667 N N . GLY A 1 94 ? 4.597 -13.852 -1.150 1.00 69.94 94 GLY A N 1
ATOM 668 C CA . GLY A 1 94 ? 4.766 -14.577 0.117 1.00 69.94 94 GLY A CA 1
ATOM 669 C C . GLY A 1 94 ? 6.030 -14.228 0.923 1.00 69.94 94 GLY A C 1
ATOM 670 O O . GLY A 1 94 ? 6.069 -14.480 2.129 1.00 69.94 94 GLY A O 1
ATOM 671 N N . ARG A 1 95 ? 7.060 -13.608 0.324 1.00 78.25 95 ARG A N 1
ATOM 672 C CA . ARG A 1 95 ? 8.254 -13.146 1.051 1.00 78.25 95 ARG A CA 1
ATOM 673 C C . ARG A 1 95 ? 7.923 -11.870 1.821 1.00 78.25 95 ARG A C 1
ATOM 675 O O . ARG A 1 95 ? 7.705 -10.808 1.239 1.00 78.25 95 ARG A O 1
ATOM 682 N N . THR A 1 96 ? 7.970 -11.954 3.148 1.00 78.19 96 THR A N 1
ATOM 683 C CA . THR A 1 96 ? 7.594 -10.859 4.062 1.00 78.19 96 THR A CA 1
ATOM 684 C C . THR A 1 96 ? 8.295 -9.536 3.753 1.00 78.19 96 THR A C 1
ATOM 686 O O . THR A 1 96 ? 7.641 -8.502 3.703 1.00 78.19 96 THR A O 1
ATOM 689 N N . GLY A 1 97 ? 9.599 -9.558 3.460 1.00 73.06 97 GLY A N 1
ATOM 690 C CA . GLY A 1 97 ? 10.352 -8.345 3.121 1.00 73.06 97 GLY A CA 1
ATOM 691 C C . GLY A 1 97 ? 9.875 -7.651 1.838 1.00 73.06 97 GLY A C 1
ATOM 692 O O . GLY A 1 97 ? 9.871 -6.424 1.775 1.00 73.06 97 GLY A O 1
ATOM 693 N N . ILE A 1 98 ? 9.422 -8.411 0.835 1.00 74.62 98 ILE A N 1
ATOM 694 C CA . ILE A 1 98 ? 8.916 -7.845 -0.424 1.00 74.62 98 ILE A CA 1
ATOM 695 C C . ILE A 1 98 ? 7.526 -7.257 -0.225 1.00 74.62 98 ILE A C 1
ATOM 697 O O . ILE A 1 98 ? 7.269 -6.146 -0.685 1.00 74.62 98 ILE A O 1
ATOM 701 N N . VAL A 1 99 ? 6.653 -7.951 0.508 1.00 83.69 99 VAL A N 1
ATOM 702 C CA . VAL A 1 99 ? 5.324 -7.434 0.863 1.00 83.69 99 VAL A CA 1
ATOM 703 C C . VAL A 1 99 ? 5.452 -6.142 1.678 1.00 83.69 99 VAL A C 1
ATOM 705 O O . VAL A 1 99 ? 4.759 -5.161 1.413 1.00 83.69 99 VAL A O 1
ATOM 708 N N . GLU A 1 100 ? 6.386 -6.085 2.628 1.00 85.19 100 GLU A N 1
ATOM 709 C CA . GLU A 1 100 ? 6.671 -4.881 3.415 1.00 85.19 100 GLU A CA 1
ATOM 710 C C . GLU A 1 100 ? 7.178 -3.712 2.563 1.00 85.19 100 GLU A C 1
ATOM 712 O O . GLU A 1 100 ? 6.711 -2.583 2.733 1.00 85.19 100 GLU A O 1
ATOM 717 N N . ASP A 1 101 ? 8.106 -3.966 1.637 1.00 79.19 101 ASP A N 1
ATOM 718 C CA . ASP A 1 101 ? 8.618 -2.939 0.727 1.00 79.19 101 ASP A CA 1
ATOM 719 C C . ASP A 1 101 ? 7.513 -2.458 -0.237 1.00 79.19 101 ASP A C 1
ATOM 721 O O . ASP A 1 101 ? 7.339 -1.253 -0.427 1.00 79.19 101 ASP A O 1
ATOM 725 N N . CYS A 1 102 ? 6.708 -3.367 -0.798 1.00 82.19 102 CYS A N 1
ATOM 726 C CA . CYS A 1 102 ? 5.615 -3.017 -1.711 1.00 82.19 102 CYS A CA 1
ATOM 727 C C . CYS A 1 102 ? 4.507 -2.229 -1.004 1.00 82.19 102 CYS A C 1
ATOM 729 O O . CYS A 1 102 ? 4.064 -1.200 -1.512 1.00 82.19 102 CYS A O 1
ATOM 731 N N . THR A 1 103 ? 4.088 -2.648 0.193 1.00 88.62 103 THR A N 1
ATOM 732 C CA . THR A 1 103 ? 3.077 -1.919 0.982 1.00 88.62 103 THR A CA 1
ATOM 733 C C . THR A 1 103 ? 3.559 -0.529 1.394 1.00 88.62 103 THR A C 1
ATOM 735 O O . THR A 1 103 ? 2.764 0.411 1.400 1.00 88.62 103 THR A O 1
ATOM 738 N N . ALA A 1 104 ? 4.855 -0.354 1.685 1.00 86.25 104 ALA A N 1
ATOM 739 C CA . ALA A 1 104 ? 5.427 0.963 1.974 1.00 86.25 104 ALA A CA 1
ATOM 740 C C . ALA A 1 104 ? 5.300 1.917 0.775 1.00 86.25 104 ALA A C 1
ATOM 742 O O . ALA A 1 104 ? 4.964 3.090 0.945 1.00 86.25 104 ALA A O 1
ATOM 743 N N . VAL A 1 105 ? 5.527 1.404 -0.435 1.00 82.00 105 VAL A N 1
ATOM 744 C CA . VAL A 1 105 ? 5.358 2.161 -1.681 1.00 82.00 105 VAL A CA 1
ATOM 745 C C . VAL A 1 105 ? 3.893 2.472 -1.953 1.00 82.00 105 VAL A C 1
ATOM 747 O O . VAL A 1 105 ? 3.566 3.617 -2.265 1.00 82.00 105 VAL A O 1
ATOM 750 N N . VAL A 1 106 ? 3.006 1.486 -1.789 1.00 87.31 106 VAL A N 1
ATOM 751 C CA . VAL A 1 106 ? 1.553 1.675 -1.922 1.00 87.31 106 VAL A CA 1
ATOM 752 C C . VAL A 1 106 ? 1.073 2.799 -0.997 1.00 87.31 106 VAL A C 1
ATOM 754 O O . VAL A 1 106 ? 0.330 3.675 -1.436 1.00 87.31 106 VAL A O 1
ATOM 757 N N . ALA A 1 107 ? 1.578 2.859 0.238 1.00 89.44 107 ALA A N 1
ATOM 758 C CA . ALA A 1 107 ? 1.263 3.943 1.163 1.00 89.44 107 ALA A CA 1
ATOM 759 C C . ALA A 1 107 ? 1.691 5.325 0.658 1.00 89.44 107 ALA A C 1
ATOM 761 O O . ALA A 1 107 ? 0.962 6.298 0.837 1.00 89.44 107 ALA A O 1
ATOM 762 N N . GLN A 1 108 ? 2.850 5.433 0.010 1.00 82.62 108 GLN A N 1
ATOM 763 C CA . GLN A 1 108 ? 3.332 6.703 -0.533 1.00 82.62 108 GLN A CA 1
ATOM 764 C C . GLN A 1 108 ? 2.521 7.164 -1.749 1.00 82.62 108 GLN A C 1
ATOM 766 O O . GLN A 1 108 ? 2.242 8.356 -1.874 1.00 82.62 108 GLN A O 1
ATOM 771 N N . VAL A 1 109 ? 2.122 6.246 -2.636 1.00 79.75 109 VAL A N 1
ATOM 772 C CA . VAL A 1 109 ? 1.343 6.603 -3.837 1.00 79.75 109 VAL A CA 1
ATOM 773 C C . VAL A 1 109 ? -0.134 6.854 -3.537 1.00 79.75 109 VAL A C 1
ATOM 775 O O . VAL A 1 109 ? -0.753 7.632 -4.256 1.00 79.75 109 VAL A O 1
ATOM 778 N N . ALA A 1 110 ? -0.687 6.272 -2.467 1.00 86.88 110 ALA A N 1
ATOM 779 C CA . ALA A 1 110 ? -2.081 6.467 -2.053 1.00 86.88 110 ALA A CA 1
ATOM 780 C C . ALA A 1 110 ? -2.436 7.930 -1.725 1.00 86.88 110 ALA A C 1
ATOM 782 O O . ALA A 1 110 ? -3.602 8.293 -1.739 1.00 86.88 110 ALA A O 1
ATOM 783 N N . GLY A 1 111 ? -1.446 8.791 -1.459 1.00 80.44 111 GLY A N 1
ATOM 784 C CA . GLY A 1 111 ? -1.661 10.234 -1.283 1.00 80.44 111 GLY A CA 1
ATOM 785 C C . GLY A 1 111 ? -1.780 11.025 -2.594 1.00 80.44 111 GLY A C 1
ATOM 786 O O . GLY A 1 111 ? -1.929 12.246 -2.563 1.00 80.44 111 GLY A O 1
ATOM 787 N N . CYS A 1 112 ? -1.664 10.375 -3.757 1.00 77.75 112 CYS A N 1
ATOM 788 C CA . CYS A 1 112 ? -1.764 11.035 -5.060 1.00 77.75 112 CYS A CA 1
ATOM 789 C C . CYS A 1 112 ? -3.227 11.084 -5.520 1.00 77.75 112 CYS A C 1
ATOM 791 O O . CYS A 1 112 ? -3.908 10.064 -5.490 1.00 77.75 112 CYS A O 1
ATOM 793 N N . GLY A 1 113 ? -3.697 12.227 -6.032 1.00 67.12 113 GLY A N 1
ATOM 794 C CA . GLY A 1 113 ? -5.110 12.413 -6.410 1.00 67.12 113 GLY A CA 1
ATOM 795 C C . GLY A 1 113 ? -5.647 11.465 -7.497 1.00 67.12 113 GLY A C 1
ATOM 796 O O . GLY A 1 113 ? -6.853 11.274 -7.598 1.00 67.12 113 GLY A O 1
ATOM 797 N N . GLU A 1 114 ? -4.774 10.834 -8.286 1.00 72.06 114 GLU A N 1
ATOM 798 C CA . GLU A 1 114 ? -5.158 9.836 -9.299 1.00 72.06 114 GLU A CA 1
ATOM 799 C C . GLU A 1 114 ? -5.244 8.404 -8.734 1.00 72.06 114 GLU A C 1
ATOM 801 O O . GLU A 1 114 ? -5.700 7.490 -9.423 1.00 72.06 114 GLU A O 1
ATOM 806 N N . SER A 1 115 ? -4.798 8.184 -7.491 1.00 81.56 115 SER A N 1
ATOM 807 C CA . SER A 1 115 ? -4.551 6.844 -6.945 1.00 81.56 115 SER A CA 1
ATOM 808 C C . SER A 1 115 ? -5.800 6.012 -6.697 1.00 81.56 115 SER A C 1
ATOM 810 O O . SER A 1 115 ? -5.760 4.802 -6.919 1.00 81.56 115 SER A O 1
ATOM 812 N N . LEU A 1 116 ? -6.918 6.648 -6.348 1.00 88.69 116 LEU A N 1
ATOM 813 C CA . LEU A 1 116 ? -8.177 5.963 -6.061 1.00 88.69 116 LEU A CA 1
ATOM 814 C C . LEU A 1 116 ? -8.649 5.087 -7.227 1.00 88.69 116 LEU A C 1
ATOM 816 O O . LEU A 1 116 ? -8.886 3.894 -7.056 1.00 88.69 116 LEU A O 1
ATOM 820 N N . GLU A 1 117 ? -8.687 5.640 -8.439 1.00 87.50 117 GLU A N 1
ATOM 821 C CA . GLU A 1 117 ? -9.114 4.895 -9.630 1.00 87.50 117 GLU A CA 1
ATOM 822 C C . GLU A 1 117 ? -8.147 3.763 -9.987 1.00 87.50 117 GLU A C 1
ATOM 824 O O . GLU A 1 117 ? -8.554 2.706 -10.467 1.00 87.50 117 GLU A O 1
ATOM 829 N N . ALA A 1 118 ? -6.850 3.953 -9.739 1.00 84.94 118 ALA A N 1
ATOM 830 C CA . ALA A 1 118 ? -5.872 2.896 -9.949 1.00 84.94 118 ALA A CA 1
ATOM 831 C C . ALA A 1 118 ? -6.057 1.744 -8.948 1.00 84.94 118 ALA A C 1
ATOM 833 O O . ALA A 1 118 ? -5.914 0.586 -9.336 1.00 84.94 118 ALA A O 1
ATOM 834 N N . PHE A 1 119 ? -6.406 2.047 -7.694 1.00 91.12 119 PHE A N 1
ATOM 835 C CA . PHE A 1 119 ? -6.629 1.051 -6.645 1.00 91.12 119 PHE A CA 1
ATOM 836 C C . PHE A 1 119 ? -7.936 0.287 -6.888 1.00 91.12 119 PHE A C 1
ATOM 838 O O . PHE A 1 119 ? -7.946 -0.937 -6.772 1.00 91.12 119 PHE A O 1
ATOM 845 N N . ARG A 1 120 ? -9.008 0.967 -7.318 1.00 92.19 120 ARG A N 1
ATOM 846 C CA . ARG A 1 120 ? -10.288 0.334 -7.693 1.00 92.19 120 ARG A CA 1
ATOM 847 C C . ARG A 1 120 ? -10.121 -0.758 -8.747 1.00 92.19 120 ARG A C 1
ATOM 849 O O . ARG A 1 120 ? -10.659 -1.848 -8.595 1.00 92.19 120 ARG A O 1
ATOM 856 N N . ARG A 1 121 ? -9.313 -0.507 -9.784 1.00 88.88 121 ARG A N 1
ATOM 857 C CA . ARG A 1 121 ? -9.066 -1.472 -10.878 1.00 88.88 121 ARG A CA 1
ATOM 858 C C . ARG A 1 121 ? -8.444 -2.794 -10.428 1.00 88.88 121 ARG A C 1
ATOM 860 O O . ARG A 1 121 ? -8.457 -3.748 -11.198 1.00 88.88 121 ARG A O 1
ATOM 867 N N . VAL A 1 122 ? -7.848 -2.831 -9.240 1.00 88.12 122 VAL A N 1
ATOM 868 C CA . VAL A 1 122 ? -7.078 -3.978 -8.739 1.00 88.12 122 VAL A CA 1
ATOM 869 C C . VAL A 1 122 ? -7.587 -4.465 -7.385 1.00 88.12 122 VAL A C 1
ATOM 871 O O . VAL A 1 122 ? -6.871 -5.177 -6.688 1.00 88.12 122 VAL A O 1
ATOM 874 N N . SER A 1 123 ? -8.794 -4.047 -6.987 1.00 93.44 123 SER A N 1
ATOM 875 C CA . SER A 1 123 ? -9.361 -4.316 -5.657 1.00 93.44 123 SER A CA 1
ATOM 876 C C . SER A 1 123 ? -8.421 -3.909 -4.515 1.00 93.44 123 SER A C 1
ATOM 878 O O . SER A 1 123 ? -8.378 -4.539 -3.460 1.00 93.44 123 SER A O 1
ATOM 880 N N . GLY A 1 124 ? -7.644 -2.844 -4.723 1.00 94.31 124 GLY A N 1
ATOM 881 C CA . GLY A 1 124 ? -6.561 -2.456 -3.828 1.00 94.31 124 GLY A CA 1
ATOM 882 C C . GLY A 1 124 ? -7.038 -2.070 -2.431 1.00 94.31 124 GLY A C 1
ATOM 883 O O . GLY A 1 124 ? -6.339 -2.330 -1.459 1.00 94.31 124 GLY A O 1
ATOM 884 N N . VAL A 1 125 ? -8.245 -1.508 -2.310 1.00 96.38 125 VAL A N 1
ATOM 885 C CA . VAL A 1 125 ? -8.852 -1.187 -1.009 1.00 96.38 125 VAL A CA 1
ATOM 886 C C . VAL A 1 125 ? -9.095 -2.459 -0.193 1.00 96.38 125 VAL A C 1
ATOM 888 O O . VAL A 1 125 ? -8.646 -2.522 0.948 1.00 96.38 125 VAL A O 1
ATOM 891 N N . GLN A 1 126 ? -9.700 -3.491 -0.793 1.00 96.44 126 GLN A N 1
ATOM 892 C CA . GLN A 1 126 ? -9.905 -4.791 -0.143 1.00 96.44 126 GLN A CA 1
ATOM 893 C C . GLN A 1 126 ? -8.572 -5.398 0.303 1.00 96.44 126 GLN A C 1
ATOM 895 O O . GLN A 1 126 ? -8.418 -5.731 1.472 1.00 96.44 126 GLN A O 1
ATOM 900 N N . VAL A 1 127 ? -7.577 -5.451 -0.592 1.00 96.19 127 VAL A N 1
ATOM 901 C CA . VAL A 1 127 ? -6.255 -6.016 -0.267 1.00 96.19 127 VAL A CA 1
ATOM 902 C C . VAL A 1 127 ? -5.604 -5.281 0.907 1.00 96.19 127 VAL A C 1
ATOM 904 O O . VAL A 1 127 ? -4.995 -5.901 1.774 1.00 96.19 127 VAL A O 1
ATOM 907 N N . LEU A 1 128 ? -5.722 -3.953 0.964 1.00 97.06 128 LEU A N 1
ATOM 908 C CA . LEU A 1 128 ? -5.183 -3.175 2.078 1.00 97.06 128 LEU A CA 1
ATOM 909 C C . LEU A 1 128 ? -5.935 -3.422 3.387 1.00 97.06 128 LEU A C 1
ATOM 911 O O . LEU A 1 128 ? -5.299 -3.444 4.438 1.00 97.06 128 LEU A O 1
ATOM 915 N N . VAL A 1 129 ? -7.253 -3.612 3.344 1.00 97.00 129 VAL A N 1
ATOM 916 C CA . VAL A 1 129 ? -8.038 -3.976 4.531 1.00 97.00 129 VAL A CA 1
ATOM 917 C C . VAL A 1 129 ? -7.640 -5.363 5.036 1.00 97.00 129 VAL A C 1
ATOM 919 O O . VAL A 1 129 ? -7.369 -5.510 6.227 1.00 97.00 129 VAL A O 1
ATOM 922 N N . ASP A 1 130 ? -7.494 -6.342 4.142 1.00 95.62 130 ASP A N 1
ATOM 923 C CA . ASP A 1 130 ? -7.052 -7.699 4.487 1.00 95.62 130 ASP A CA 1
ATOM 924 C C . ASP A 1 130 ? -5.649 -7.688 5.119 1.00 95.62 130 ASP A C 1
ATOM 926 O O . ASP A 1 130 ? -5.373 -8.395 6.089 1.00 95.62 130 ASP A O 1
ATOM 930 N N . LEU A 1 131 ? -4.757 -6.829 4.615 1.00 95.44 131 LEU A N 1
ATOM 931 C CA . LEU A 1 131 ? -3.438 -6.622 5.209 1.00 95.44 131 LEU A CA 1
ATOM 932 C C . LEU A 1 131 ? -3.493 -5.961 6.585 1.00 95.44 131 LEU A C 1
ATOM 934 O O . LEU A 1 131 ? -2.564 -6.158 7.357 1.00 95.44 131 LEU A O 1
ATOM 938 N N . VAL A 1 132 ? -4.497 -5.135 6.892 1.00 96.00 132 VAL A N 1
ATOM 939 C CA . VAL A 1 132 ? -4.666 -4.540 8.229 1.00 96.00 132 VAL A CA 1
ATOM 940 C C . VAL A 1 132 ? -5.179 -5.578 9.221 1.00 96.00 132 VAL A C 1
ATOM 942 O O . VAL A 1 132 ? -4.782 -5.529 10.391 1.00 96.00 132 VAL A O 1
ATOM 945 N N . ASP A 1 133 ? -6.009 -6.515 8.770 1.00 91.69 133 ASP A N 1
ATOM 946 C CA . ASP A 1 133 ? -6.579 -7.569 9.601 1.00 91.69 133 ASP A CA 1
ATOM 947 C C . ASP A 1 133 ? -5.486 -8.478 10.192 1.00 91.69 133 ASP A C 1
ATOM 949 O O . ASP A 1 133 ? -4.661 -9.064 9.492 1.00 91.69 133 ASP A O 1
ATOM 953 N N . ALA A 1 134 ? -5.468 -8.597 11.520 1.00 81.44 134 ALA A N 1
ATOM 954 C CA . ALA A 1 134 ? -4.537 -9.464 12.231 1.00 81.44 134 ALA A CA 1
ATOM 955 C C . ALA A 1 134 ? -4.741 -10.957 11.907 1.00 81.44 134 ALA A C 1
ATOM 957 O O . ALA A 1 134 ? -3.794 -11.739 12.027 1.00 81.44 134 ALA A O 1
ATOM 958 N N . ALA A 1 135 ? -5.948 -11.356 11.488 1.00 81.69 135 ALA A N 1
ATOM 959 C CA . ALA A 1 135 ? -6.293 -12.743 11.184 1.00 81.69 135 ALA A CA 1
ATOM 960 C C . ALA A 1 135 ? -5.553 -13.302 9.956 1.00 81.69 135 ALA A C 1
ATOM 962 O O . ALA A 1 135 ? -5.446 -14.519 9.809 1.00 81.69 135 ALA A O 1
ATOM 963 N N . THR A 1 136 ? -4.991 -12.441 9.102 1.00 81.25 136 THR A N 1
ATOM 964 C CA . THR A 1 136 ? -4.280 -12.852 7.879 1.00 81.25 136 THR A CA 1
ATOM 965 C C . THR A 1 136 ? -2.824 -13.254 8.117 1.00 81.25 136 THR A C 1
ATOM 967 O O . THR A 1 136 ? -2.140 -13.679 7.189 1.00 81.25 136 THR A O 1
ATOM 970 N N . GLY A 1 137 ? -2.318 -13.131 9.351 1.00 81.19 137 GLY A N 1
ATOM 971 C CA . GLY A 1 137 ? -0.920 -13.444 9.668 1.00 81.19 137 GLY A CA 1
ATOM 972 C C . GLY A 1 137 ? 0.084 -12.431 9.098 1.00 81.19 137 GLY A C 1
ATOM 973 O O . GLY A 1 137 ? 1.285 -12.703 9.049 1.00 81.19 137 GLY A O 1
ATOM 974 N N . THR A 1 138 ? -0.396 -11.260 8.672 1.00 87.69 138 THR A N 1
ATOM 975 C CA . THR A 1 138 ? 0.412 -10.196 8.069 1.00 87.69 138 THR A CA 1
ATOM 976 C C . THR A 1 138 ? 1.387 -9.577 9.077 1.00 87.69 138 THR A C 1
ATOM 978 O O . THR A 1 138 ? 1.078 -9.397 10.259 1.00 87.69 138 THR A O 1
ATOM 981 N N . THR A 1 139 ? 2.591 -9.215 8.622 1.00 90.94 139 THR A N 1
ATOM 982 C CA . THR A 1 139 ? 3.618 -8.639 9.502 1.00 90.94 139 THR A CA 1
ATOM 983 C C . THR A 1 139 ? 3.203 -7.274 10.047 1.00 90.94 139 THR A C 1
ATOM 985 O O . THR A 1 139 ? 2.543 -6.485 9.371 1.00 90.94 139 THR A O 1
ATOM 988 N N . ALA A 1 140 ? 3.659 -6.930 11.256 1.00 91.75 140 ALA A N 1
ATOM 989 C CA . ALA A 1 140 ? 3.347 -5.642 11.884 1.00 91.75 140 ALA A CA 1
ATOM 990 C C . ALA A 1 140 ? 3.712 -4.429 11.005 1.00 91.75 140 ALA A C 1
ATOM 992 O O . ALA A 1 140 ? 3.024 -3.408 11.029 1.00 91.75 140 ALA A O 1
ATOM 993 N N . ARG A 1 141 ? 4.778 -4.544 10.203 1.00 90.75 141 ARG A N 1
ATOM 994 C CA . ARG A 1 141 ? 5.223 -3.485 9.295 1.00 90.75 141 ARG A CA 1
ATOM 995 C C . ARG A 1 141 ? 4.310 -3.351 8.077 1.00 90.75 141 ARG A C 1
ATOM 997 O O . ARG A 1 141 ? 3.935 -2.231 7.740 1.00 90.75 141 ARG A O 1
ATOM 1004 N N . ALA A 1 142 ? 3.924 -4.463 7.453 1.00 92.38 142 ALA A N 1
ATOM 1005 C CA . ALA A 1 142 ? 2.971 -4.452 6.347 1.00 92.38 142 ALA A CA 1
ATOM 1006 C C . ALA A 1 142 ? 1.594 -3.933 6.804 1.00 92.38 142 ALA A C 1
ATOM 1008 O O . ALA A 1 142 ? 1.027 -3.076 6.130 1.00 92.38 142 ALA A O 1
ATOM 1009 N N . ARG A 1 143 ? 1.128 -4.329 8.000 1.00 95.12 143 ARG A N 1
ATOM 1010 C CA . ARG A 1 143 ? -0.091 -3.79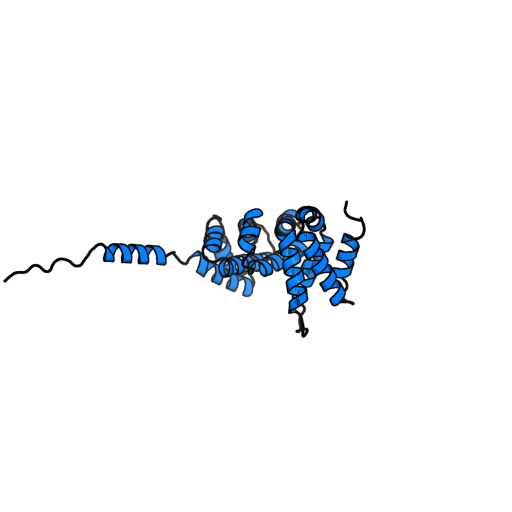0 8.639 1.00 95.12 143 ARG A CA 1
ATOM 1011 C C . ARG A 1 143 ? -0.028 -2.272 8.818 1.00 95.12 143 ARG A C 1
ATOM 1013 O O . ARG A 1 143 ? -0.953 -1.551 8.447 1.00 95.12 143 ARG A O 1
ATOM 1020 N N . GLU A 1 144 ? 1.078 -1.761 9.364 1.00 94.38 144 GLU A N 1
ATOM 1021 C CA . GLU A 1 144 ? 1.272 -0.319 9.551 1.00 94.38 144 GLU A CA 1
ATOM 1022 C C . GLU A 1 144 ? 1.269 0.445 8.216 1.00 94.38 144 GLU A C 1
ATOM 1024 O O . GLU A 1 144 ? 0.707 1.543 8.120 1.00 94.38 144 GLU A O 1
ATOM 1029 N N . ASN A 1 145 ? 1.931 -0.106 7.198 1.00 94.12 145 ASN A N 1
ATOM 1030 C CA . ASN A 1 145 ? 1.976 0.485 5.867 1.00 94.12 145 ASN A CA 1
ATOM 1031 C C . ASN A 1 145 ? 0.592 0.475 5.212 1.00 94.12 145 ASN A C 1
ATOM 1033 O O . ASN A 1 145 ? 0.194 1.483 4.636 1.00 94.12 145 ASN A O 1
ATOM 10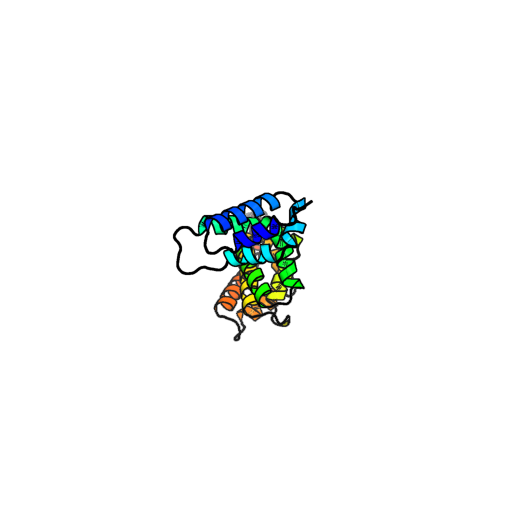37 N N . ALA A 1 146 ? -0.164 -0.613 5.353 1.00 96.44 146 ALA A N 1
ATOM 1038 C CA . ALA A 1 146 ? -1.515 -0.718 4.820 1.00 96.44 146 ALA A CA 1
ATOM 1039 C C . ALA A 1 146 ? -2.467 0.298 5.469 1.00 96.44 146 ALA A C 1
ATOM 1041 O O . ALA A 1 146 ? -3.157 1.033 4.764 1.00 96.44 146 ALA A O 1
ATOM 1042 N N . ALA A 1 147 ? -2.410 0.451 6.796 1.00 97.19 147 ALA A N 1
ATOM 1043 C CA . ALA A 1 147 ? -3.159 1.491 7.503 1.00 97.19 147 ALA A CA 1
ATOM 1044 C C . ALA A 1 147 ? -2.768 2.908 7.045 1.00 97.19 147 ALA A C 1
ATOM 1046 O O . ALA A 1 147 ? -3.624 3.781 6.917 1.00 97.19 147 ALA A O 1
ATOM 1047 N N . ALA A 1 148 ? -1.481 3.143 6.761 1.00 95.94 148 ALA A N 1
ATOM 1048 C CA . ALA A 1 148 ? -1.018 4.410 6.197 1.00 95.94 148 ALA A CA 1
ATOM 1049 C C . ALA A 1 148 ? -1.564 4.648 4.782 1.00 95.94 148 ALA A C 1
ATOM 1051 O O . ALA A 1 148 ? -1.956 5.766 4.469 1.00 95.94 148 ALA A O 1
ATOM 1052 N N . ALA A 1 149 ? -1.595 3.614 3.940 1.00 95.44 149 ALA A N 1
ATOM 1053 C CA . ALA A 1 149 ? -2.135 3.699 2.590 1.00 95.44 149 ALA A CA 1
ATOM 1054 C C . ALA A 1 149 ? -3.624 4.047 2.602 1.00 95.44 149 ALA A C 1
ATOM 1056 O O . ALA A 1 149 ? -4.027 4.975 1.912 1.00 95.44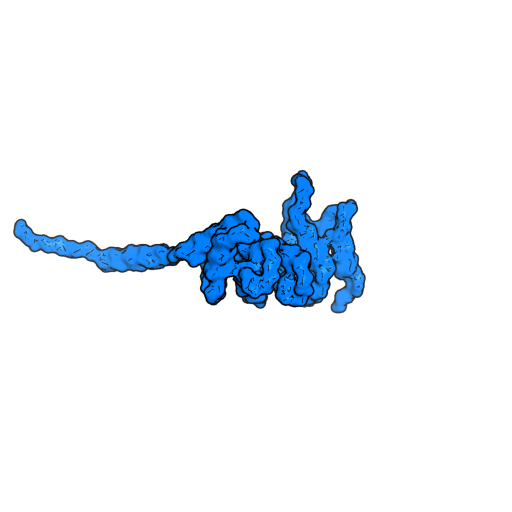 149 ALA A O 1
ATOM 1057 N N . LEU A 1 150 ? -4.419 3.360 3.428 1.00 97.44 150 LEU A N 1
ATOM 1058 C CA . LEU A 1 150 ? -5.851 3.630 3.572 1.00 97.44 150 LEU A CA 1
ATOM 1059 C C . LEU A 1 150 ? -6.119 5.047 4.098 1.00 97.44 150 LEU A C 1
ATOM 1061 O O . LEU A 1 150 ? -6.984 5.737 3.568 1.00 97.44 150 LEU A O 1
ATOM 1065 N N . LEU A 1 151 ? -5.349 5.508 5.090 1.00 96.88 151 LEU A N 1
ATOM 1066 C CA . LEU A 1 151 ? -5.452 6.881 5.593 1.00 96.88 151 LEU A CA 1
ATOM 1067 C C . LEU A 1 151 ? -5.115 7.910 4.506 1.00 96.88 151 LEU A C 1
ATOM 1069 O O . LEU A 1 151 ? -5.901 8.821 4.271 1.00 96.88 151 LEU A O 1
ATOM 1073 N N . ASN A 1 152 ? -3.995 7.736 3.803 1.00 94.00 152 ASN A N 1
ATOM 1074 C CA . ASN A 1 152 ? -3.585 8.644 2.730 1.00 94.00 152 ASN A CA 1
ATOM 1075 C C . ASN A 1 152 ? -4.597 8.660 1.570 1.00 94.00 152 ASN A C 1
ATOM 1077 O O . ASN A 1 152 ? -4.824 9.705 0.956 1.00 94.00 152 ASN A O 1
ATOM 1081 N N . LEU A 1 153 ? -5.218 7.514 1.276 1.00 93.44 153 LEU A N 1
ATOM 1082 C CA . LEU A 1 153 ? -6.269 7.402 0.270 1.00 93.44 153 LEU A CA 1
ATOM 1083 C C . LEU A 1 153 ? -7.534 8.148 0.706 1.00 93.44 153 LEU A C 1
ATOM 1085 O O . LEU A 1 153 ? -8.097 8.894 -0.087 1.00 93.44 153 LEU A O 1
ATOM 1089 N N . ALA A 1 154 ? -7.945 8.001 1.967 1.00 95.00 154 ALA A N 1
ATOM 1090 C CA . ALA A 1 154 ? -9.078 8.731 2.533 1.00 95.00 154 ALA A CA 1
ATOM 1091 C C . ALA A 1 154 ? -8.833 10.251 2.548 1.00 95.00 154 ALA A C 1
ATOM 1093 O O . ALA A 1 154 ? -9.713 11.027 2.184 1.00 95.00 154 ALA A O 1
ATOM 1094 N N . GLU A 1 155 ? -7.625 10.688 2.913 1.00 91.19 155 GLU A N 1
ATOM 1095 C CA . GLU A 1 155 ? -7.255 12.108 2.947 1.00 91.19 155 GLU A CA 1
ATOM 1096 C C . GLU A 1 155 ? -7.168 12.736 1.547 1.00 91.19 155 GLU A C 1
ATOM 10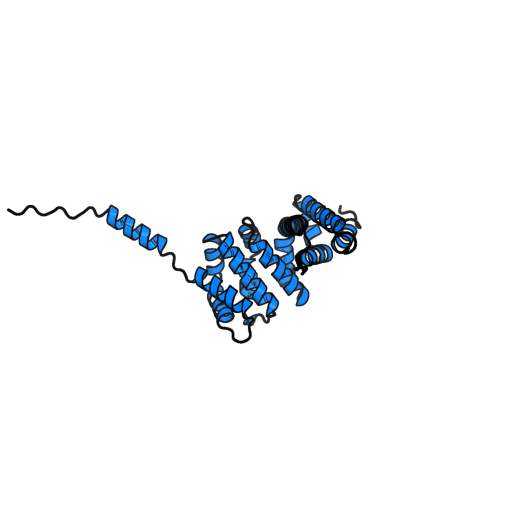98 O O . GLU A 1 155 ? -7.565 13.887 1.368 1.00 91.19 155 GLU A O 1
ATOM 1103 N N . SER A 1 156 ? -6.668 12.001 0.548 1.00 88.00 156 SER A N 1
ATOM 1104 C CA . SER A 1 156 ? -6.503 12.520 -0.819 1.00 88.00 156 SER A CA 1
ATOM 1105 C C . SER A 1 156 ? -7.747 12.352 -1.699 1.00 88.00 156 SER A C 1
ATOM 1107 O O . SER A 1 156 ? -8.052 13.227 -2.511 1.00 88.00 156 SER A O 1
ATOM 1109 N N . GLY A 1 157 ? -8.470 11.241 -1.547 1.00 88.25 157 GLY A N 1
ATOM 1110 C CA . GLY A 1 157 ? -9.674 10.904 -2.307 1.00 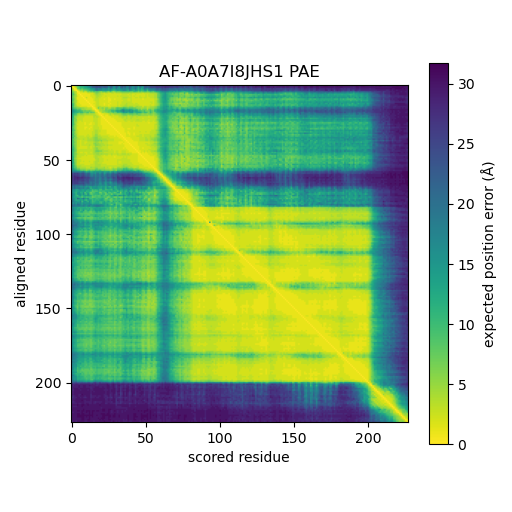88.25 157 GLY A CA 1
ATOM 1111 C C . GLY A 1 157 ? -10.971 11.452 -1.706 1.00 88.25 157 GLY A C 1
ATOM 1112 O O . GLY A 1 157 ? -11.982 11.520 -2.414 1.00 88.25 157 GLY A O 1
ATOM 1113 N N . GLY A 1 158 ? -10.944 11.875 -0.438 1.00 91.94 158 GLY A N 1
ATOM 1114 C CA . GLY A 1 158 ? -12.100 12.410 0.282 1.00 91.94 158 GLY A CA 1
ATOM 1115 C C . GLY A 1 158 ? -13.203 11.368 0.480 1.00 91.94 158 GLY A C 1
ATOM 1116 O O . GLY A 1 158 ? -12.923 10.176 0.604 1.00 91.94 158 GLY A O 1
ATOM 1117 N N . GLU A 1 159 ? -14.466 11.810 0.469 1.00 93.38 159 GLU A N 1
ATOM 1118 C CA . GLU A 1 159 ? -15.615 10.940 0.782 1.00 93.38 159 GLU A CA 1
ATOM 1119 C C . GLU A 1 159 ? -15.701 9.711 -0.130 1.00 93.38 159 GLU A C 1
ATOM 1121 O O . GLU A 1 159 ? -15.959 8.622 0.356 1.00 93.38 159 GLU A O 1
ATOM 1126 N N . ARG A 1 160 ? -15.355 9.835 -1.419 1.00 94.12 160 ARG A N 1
ATOM 1127 C CA . ARG A 1 160 ? -15.350 8.693 -2.354 1.00 94.12 160 ARG A CA 1
ATOM 1128 C C . ARG A 1 160 ? -14.417 7.566 -1.906 1.00 94.12 160 ARG A C 1
ATOM 1130 O O . ARG A 1 160 ? -14.742 6.400 -2.061 1.00 94.12 160 ARG A O 1
ATOM 1137 N N . ALA A 1 161 ? -13.248 7.912 -1.370 1.00 94.81 161 ALA A N 1
ATOM 1138 C CA . ALA A 1 161 ? -12.321 6.918 -0.840 1.00 94.81 161 ALA A CA 1
ATOM 1139 C C . ALA A 1 161 ? -12.801 6.362 0.507 1.00 94.81 161 ALA A C 1
ATOM 1141 O O . ALA A 1 161 ? -12.607 5.186 0.790 1.00 94.81 161 ALA A O 1
ATOM 1142 N N . ILE A 1 162 ? -13.431 7.196 1.339 1.00 95.75 162 ILE A N 1
ATOM 1143 C CA . ILE A 1 162 ? -14.016 6.773 2.617 1.00 95.75 162 ILE A CA 1
ATOM 1144 C C . ILE A 1 162 ? -15.161 5.776 2.384 1.00 95.75 162 ILE A C 1
ATOM 1146 O O . ILE A 1 162 ? -15.235 4.772 3.090 1.00 95.75 162 ILE A O 1
ATOM 1150 N N . GLU A 1 163 ? -16.020 6.026 1.395 1.00 94.81 163 GLU A N 1
ATOM 1151 C CA . GLU A 1 163 ? -17.091 5.125 0.959 1.00 94.81 163 GLU A CA 1
ATOM 1152 C C . GLU A 1 163 ? -16.524 3.784 0.489 1.00 94.81 163 GLU A C 1
ATOM 1154 O O . GLU A 1 163 ? -16.888 2.763 1.064 1.00 94.81 163 GLU A O 1
ATOM 1159 N N . ASP A 1 164 ? -15.551 3.780 -0.430 1.00 95.75 164 ASP A N 1
ATOM 1160 C CA . ASP A 1 164 ? -14.898 2.545 -0.893 1.00 95.75 164 ASP A CA 1
ATOM 1161 C C . ASP A 1 164 ? -14.325 1.707 0.261 1.00 95.75 164 ASP A C 1
ATOM 1163 O O . ASP A 1 164 ? -14.387 0.480 0.250 1.00 95.75 164 ASP A O 1
ATOM 1167 N N . ILE A 1 165 ? -13.740 2.361 1.271 1.00 96.69 165 ILE A N 1
ATOM 1168 C CA . ILE A 1 165 ? -13.196 1.667 2.444 1.00 96.69 165 ILE A CA 1
ATOM 1169 C C . ILE A 1 165 ? -14.330 1.097 3.305 1.00 96.69 165 ILE A C 1
ATOM 1171 O O . ILE A 1 165 ? -14.192 -0.002 3.832 1.00 96.69 165 ILE A O 1
ATOM 1175 N N . ARG A 1 166 ? -15.446 1.819 3.458 1.00 95.56 166 ARG A N 1
ATOM 1176 C CA . ARG A 1 166 ? -16.621 1.360 4.219 1.00 95.56 166 ARG A CA 1
ATOM 1177 C C . ARG A 1 166 ? -17.375 0.223 3.534 1.00 95.56 166 ARG A C 1
ATOM 1179 O O . ARG A 1 166 ? -17.995 -0.568 4.238 1.00 95.56 166 ARG A O 1
ATOM 1186 N N . GLU A 1 167 ? -17.339 0.144 2.206 1.00 95.69 167 GLU A N 1
ATOM 1187 C CA . GLU A 1 167 ? -17.952 -0.957 1.452 1.00 95.69 167 GLU A CA 1
ATOM 1188 C C . GLU A 1 167 ? -17.304 -2.311 1.768 1.00 95.69 167 GLU A C 1
ATOM 1190 O O . GLU A 1 167 ? -17.951 -3.352 1.645 1.00 95.69 167 GLU A O 1
ATOM 1195 N N . VAL A 1 168 ? -16.052 -2.313 2.236 1.00 96.19 168 VAL A N 1
ATOM 1196 C CA . VAL A 1 168 ? -15.403 -3.524 2.734 1.00 96.19 168 VAL A CA 1
ATOM 1197 C C . VAL A 1 168 ? -15.925 -3.849 4.136 1.00 96.19 168 VAL A C 1
ATOM 1199 O O . VAL A 1 168 ? -15.602 -3.171 5.112 1.00 96.19 168 VAL A O 1
ATOM 1202 N N . GLU A 1 169 ? -16.695 -4.936 4.243 1.00 93.44 169 GLU A N 1
ATOM 1203 C CA . GLU A 1 169 ? -17.413 -5.361 5.458 1.00 93.44 169 GLU A CA 1
ATOM 1204 C C . GLU A 1 169 ? -16.533 -5.387 6.723 1.00 93.44 169 GLU A C 1
ATOM 1206 O O . GLU A 1 169 ? -16.954 -4.969 7.804 1.00 93.44 169 GLU A O 1
ATOM 1211 N N . THR A 1 170 ? -15.282 -5.831 6.595 1.00 94.62 170 THR A N 1
ATOM 1212 C CA . THR A 1 170 ? -14.348 -5.987 7.719 1.00 94.62 170 THR A CA 1
ATOM 1213 C C . THR A 1 170 ? -13.544 -4.728 8.041 1.00 94.62 170 THR A C 1
ATOM 1215 O O . THR A 1 170 ? -12.882 -4.687 9.081 1.00 94.62 170 THR A O 1
ATOM 1218 N N . ALA A 1 171 ? -13.604 -3.673 7.220 1.00 95.56 171 ALA A N 1
ATOM 1219 C CA . ALA A 1 171 ? -12.686 -2.536 7.317 1.00 95.56 171 ALA A CA 1
ATOM 1220 C C . ALA A 1 171 ? -12.747 -1.819 8.664 1.00 95.56 171 ALA A C 1
ATOM 1222 O O . ALA A 1 171 ? -11.721 -1.612 9.313 1.00 95.56 171 ALA A O 1
ATOM 1223 N N . VAL A 1 172 ? -13.949 -1.458 9.120 1.00 95.56 172 VAL A N 1
ATOM 1224 C CA . VAL A 1 172 ? -14.113 -0.725 10.385 1.00 95.56 172 VAL A CA 1
ATOM 1225 C C . VAL A 1 172 ? -13.644 -1.570 11.571 1.00 95.56 172 VAL A C 1
ATOM 1227 O O . VAL A 1 172 ? -13.017 -1.039 12.489 1.00 95.56 172 VAL A O 1
ATOM 1230 N N . ALA A 1 173 ? -13.912 -2.878 11.549 1.00 95.31 173 ALA A N 1
ATOM 1231 C CA . ALA A 1 173 ? -13.490 -3.799 12.599 1.00 95.31 173 ALA A CA 1
ATOM 1232 C C . ALA A 1 173 ? -11.963 -3.980 12.618 1.00 95.31 173 ALA A C 1
ATOM 1234 O O . ALA A 1 173 ? -11.350 -3.823 13.673 1.00 95.31 173 ALA A O 1
ATOM 1235 N N . ALA A 1 174 ? -11.343 -4.220 11.459 1.00 95.75 174 ALA A N 1
ATOM 1236 C CA . ALA A 1 174 ? -9.898 -4.402 11.325 1.00 95.75 174 ALA A CA 1
ATOM 1237 C C . ALA A 1 174 ? -9.117 -3.136 11.721 1.00 95.75 174 ALA A C 1
ATOM 1239 O O . ALA A 1 174 ? -8.133 -3.201 12.460 1.00 95.75 174 ALA A O 1
ATOM 1240 N N . VAL A 1 175 ? -9.582 -1.958 11.290 1.00 96.81 175 VAL A N 1
ATOM 1241 C CA . VAL A 1 175 ? -8.960 -0.673 11.649 1.00 96.81 175 VAL A CA 1
ATOM 1242 C C . VAL A 1 175 ? -9.116 -0.383 13.144 1.00 96.81 175 VAL A C 1
ATOM 1244 O O . VAL A 1 175 ? -8.170 0.094 13.775 1.00 96.81 175 VAL A O 1
ATOM 1247 N N . ARG A 1 176 ? -10.278 -0.689 13.736 1.00 96.56 176 ARG A N 1
ATOM 1248 C CA . ARG A 1 176 ? -10.497 -0.549 15.183 1.00 96.56 176 ARG A CA 1
ATOM 1249 C C . ARG A 1 176 ? -9.578 -1.466 15.985 1.00 96.56 176 ARG A C 1
ATOM 1251 O O . ARG A 1 176 ? -8.932 -0.985 16.912 1.00 96.56 176 ARG A O 1
ATOM 1258 N N . GLU A 1 177 ? -9.478 -2.739 15.607 1.00 95.88 177 GLU A N 1
ATOM 1259 C CA . GLU A 1 177 ? -8.568 -3.687 16.259 1.00 95.88 177 GLU A CA 1
ATOM 1260 C C . GLU A 1 177 ? -7.132 -3.164 16.222 1.00 95.88 177 GLU A C 1
ATOM 1262 O O . GLU A 1 177 ? -6.489 -3.077 17.266 1.00 95.88 177 GLU A O 1
ATOM 1267 N N . LEU A 1 178 ? -6.650 -2.706 15.061 1.00 95.81 178 LEU A N 1
ATOM 1268 C CA . LEU A 1 178 ? -5.291 -2.182 14.949 1.00 95.81 178 LEU A CA 1
ATOM 1269 C C . LEU A 1 178 ? -5.066 -0.937 15.825 1.00 95.81 178 LEU A C 1
ATOM 1271 O O . LEU A 1 178 ? -3.976 -0.779 16.383 1.00 95.81 178 LEU A O 1
ATOM 1275 N N . ALA A 1 179 ? -6.071 -0.062 15.951 1.00 96.38 179 ALA A N 1
ATOM 1276 C CA . ALA A 1 179 ? -6.016 1.137 16.789 1.00 96.38 179 ALA A CA 1
ATOM 1277 C C . ALA A 1 179 ? -5.946 0.810 18.291 1.00 96.38 179 ALA A C 1
ATOM 1279 O O . ALA A 1 179 ? -5.249 1.500 19.038 1.00 96.38 179 ALA A O 1
ATOM 1280 N N . GLU A 1 180 ? -6.635 -0.247 18.720 1.00 95.00 180 GLU A N 1
ATOM 1281 C CA . GLU A 1 180 ? -6.721 -0.698 20.116 1.00 95.00 180 GLU A CA 1
ATOM 1282 C C . GLU A 1 180 ? -5.632 -1.733 20.476 1.00 95.00 180 GLU A C 1
ATOM 1284 O O . GLU A 1 180 ? -5.391 -2.015 21.651 1.00 95.00 180 GLU A O 1
ATOM 1289 N N . SER A 1 181 ? -4.922 -2.262 19.476 1.00 90.94 181 SER A N 1
ATOM 1290 C CA . SER A 1 181 ? -3.922 -3.318 19.634 1.00 90.94 181 SER A CA 1
ATOM 1291 C C . SER A 1 181 ? -2.731 -2.898 20.503 1.00 90.94 181 SER A C 1
ATOM 1293 O O . SER A 1 181 ? -1.995 -1.947 20.216 1.00 90.94 181 SER A O 1
ATOM 1295 N N . THR A 1 182 ? -2.478 -3.668 21.560 1.00 86.38 182 THR A N 1
ATOM 1296 C CA . THR A 1 182 ? -1.351 -3.453 22.481 1.00 86.38 182 THR A CA 1
ATOM 1297 C C . THR A 1 182 ? -0.018 -3.968 21.933 1.00 86.38 182 THR A C 1
ATOM 1299 O O . THR A 1 182 ? 1.036 -3.544 22.405 1.00 86.38 182 THR A O 1
ATOM 1302 N N . SER A 1 183 ? -0.048 -4.843 20.924 1.00 84.88 183 SER A N 1
ATOM 1303 C CA . SER A 1 183 ? 1.135 -5.443 20.293 1.00 84.88 183 SER A CA 1
ATOM 1304 C C . SER A 1 183 ? 1.612 -4.698 19.041 1.00 84.88 183 SER A C 1
ATOM 1306 O O . SER A 1 183 ? 2.723 -4.943 18.569 1.00 84.88 183 SER A O 1
ATOM 1308 N N . SER A 1 184 ? 0.809 -3.776 18.502 1.00 88.94 184 SER A N 1
ATOM 1309 C CA . SER A 1 184 ? 1.166 -2.969 17.331 1.00 88.94 184 SER A CA 1
ATOM 1310 C C . SER A 1 184 ? 2.096 -1.795 17.682 1.00 88.94 184 SER A C 1
ATOM 1312 O O . SER A 1 184 ? 2.279 -1.419 18.846 1.00 88.94 184 SER A O 1
ATOM 1314 N N . SER A 1 185 ? 2.722 -1.186 16.670 1.00 90.31 185 SER A N 1
ATOM 1315 C CA . SER A 1 185 ? 3.539 0.015 16.879 1.00 90.31 185 SER A CA 1
ATOM 1316 C C . SER A 1 185 ? 2.649 1.211 17.246 1.00 90.31 185 SER A C 1
ATOM 1318 O O . SER A 1 185 ? 1.499 1.314 16.814 1.00 90.31 185 SER A O 1
ATOM 1320 N N . GLN A 1 186 ? 3.186 2.179 17.996 1.00 92.19 186 GLN A N 1
ATOM 1321 C CA . GLN A 1 186 ? 2.447 3.415 18.280 1.00 92.19 186 GLN A CA 1
ATOM 1322 C C . GLN A 1 186 ? 2.071 4.164 16.997 1.00 92.19 186 GLN A C 1
ATOM 1324 O O . GLN A 1 186 ? 0.985 4.727 16.906 1.00 92.19 186 GLN A O 1
ATOM 1329 N N . ARG A 1 187 ? 2.933 4.111 15.975 1.00 89.88 187 ARG A N 1
ATOM 1330 C CA . ARG A 1 187 ? 2.668 4.727 14.675 1.00 89.88 187 ARG A CA 1
ATOM 1331 C C . ARG A 1 187 ? 1.507 4.049 13.944 1.00 89.88 187 ARG A C 1
ATOM 1333 O O . ARG A 1 187 ? 0.688 4.756 13.360 1.00 89.88 187 ARG A O 1
ATOM 1340 N N . ALA A 1 188 ? 1.413 2.721 14.003 1.00 92.31 188 ALA A N 1
ATOM 1341 C CA . ALA A 1 188 ? 0.294 1.967 13.448 1.00 92.31 188 ALA A CA 1
ATOM 1342 C C . ALA A 1 188 ? -1.022 2.338 14.139 1.00 92.31 188 ALA A C 1
ATOM 1344 O O . ALA A 1 188 ? -1.973 2.710 13.453 1.00 92.31 188 ALA A O 1
ATOM 1345 N N . ARG A 1 189 ? -1.041 2.359 15.481 1.00 95.81 189 ARG A N 1
ATOM 1346 C CA . ARG A 1 189 ? -2.220 2.780 16.253 1.00 95.81 189 ARG A CA 1
ATOM 1347 C C . ARG A 1 189 ? -2.674 4.191 15.912 1.00 95.81 189 ARG A C 1
ATOM 1349 O O . ARG A 1 189 ? -3.856 4.411 15.687 1.00 95.81 189 ARG A O 1
ATOM 1356 N N . THR A 1 190 ? -1.750 5.153 15.853 1.00 96.25 190 THR A N 1
ATOM 1357 C CA . THR A 1 190 ? -2.092 6.551 15.553 1.00 96.25 190 THR A CA 1
ATOM 1358 C C . THR A 1 190 ? -2.715 6.698 14.165 1.00 96.25 190 THR A C 1
ATOM 1360 O O . THR A 1 190 ? -3.723 7.387 14.028 1.00 96.25 190 THR A O 1
ATOM 1363 N N . LYS A 1 191 ? -2.164 6.026 13.146 1.00 94.81 191 LYS A N 1
ATOM 1364 C CA . LYS A 1 191 ? -2.734 6.029 11.788 1.00 94.81 191 LYS A CA 1
ATOM 1365 C C . LYS A 1 191 ? -4.117 5.379 11.755 1.00 94.81 191 LYS A C 1
ATOM 1367 O O . LYS A 1 191 ? -5.040 5.940 11.176 1.00 94.81 191 LYS A O 1
ATOM 1372 N N . ALA A 1 192 ? -4.267 4.229 12.411 1.00 97.00 192 ALA A N 1
ATOM 1373 C CA . ALA A 1 192 ? -5.534 3.512 12.484 1.00 97.00 192 ALA A CA 1
ATOM 1374 C C . ALA A 1 192 ? -6.614 4.329 13.214 1.00 97.00 192 ALA A C 1
ATOM 1376 O O . ALA A 1 192 ? -7.737 4.420 12.733 1.00 97.00 192 ALA A O 1
ATOM 1377 N N . ALA A 1 193 ? -6.271 5.000 14.316 1.00 97.12 193 ALA A N 1
ATOM 1378 C CA . ALA A 1 193 ? -7.191 5.877 15.038 1.00 97.12 193 ALA A CA 1
ATOM 1379 C C . ALA A 1 193 ? -7.631 7.088 14.196 1.00 97.12 193 ALA A C 1
ATOM 1381 O O . ALA A 1 193 ? -8.811 7.441 14.196 1.00 97.12 193 ALA A O 1
ATOM 1382 N N . ALA A 1 194 ? -6.706 7.702 13.448 1.00 97.19 194 ALA A N 1
ATOM 1383 C CA . ALA A 1 194 ? -7.028 8.793 12.530 1.00 97.19 194 ALA A CA 1
ATOM 1384 C C . ALA A 1 194 ? -7.980 8.331 11.416 1.00 97.19 194 ALA A C 1
ATOM 1386 O O . ALA A 1 194 ? -9.007 8.969 11.182 1.00 97.19 194 ALA A O 1
ATOM 1387 N N . LEU A 1 195 ? -7.687 7.184 10.795 1.00 97.25 195 LEU A N 1
ATOM 1388 C CA . LEU A 1 195 ? -8.546 6.578 9.780 1.00 97.25 195 LEU A CA 1
ATOM 1389 C C . LEU A 1 195 ? -9.926 6.231 10.352 1.00 97.25 195 LEU A C 1
ATOM 1391 O O . LEU A 1 195 ? -10.938 6.590 9.759 1.00 97.25 195 LEU A O 1
ATOM 1395 N N . LEU A 1 196 ? -9.993 5.617 11.537 1.00 96.62 196 LEU A N 1
ATOM 1396 C CA . LEU A 1 196 ? -11.254 5.294 12.206 1.00 96.62 196 LEU A CA 1
ATOM 1397 C C . LEU A 1 196 ? -12.110 6.547 12.446 1.00 96.62 196 LEU A C 1
ATOM 1399 O O . LEU A 1 196 ? -13.324 6.508 12.265 1.00 96.62 196 LEU A O 1
ATOM 1403 N N . GLY A 1 197 ? -11.486 7.675 12.794 1.00 95.69 197 GLY A N 1
ATOM 1404 C CA . GLY A 1 197 ? -12.172 8.961 12.936 1.00 95.69 197 GLY A CA 1
ATOM 1405 C C . GLY A 1 197 ? -12.778 9.501 11.633 1.00 95.69 197 GLY A C 1
ATOM 1406 O O . GLY A 1 197 ? -13.752 10.254 11.687 1.00 95.69 197 GLY A O 1
ATOM 1407 N N . LEU A 1 198 ? -12.237 9.124 10.470 1.00 95.06 198 LEU A N 1
ATOM 1408 C CA . LEU A 1 198 ? -12.839 9.402 9.161 1.00 95.06 198 LEU A CA 1
ATOM 1409 C C . LEU A 1 198 ? -13.968 8.406 8.862 1.00 95.06 198 LEU A C 1
ATOM 1411 O O . LEU A 1 198 ? -15.072 8.815 8.521 1.00 95.06 198 LEU A O 1
ATOM 1415 N N . LEU A 1 199 ? -13.734 7.109 9.089 1.00 94.12 199 LEU A N 1
ATOM 1416 C CA . LEU A 1 199 ? -14.703 6.046 8.796 1.00 94.12 199 LEU A CA 1
ATOM 1417 C C . LEU A 1 199 ? -15.954 6.088 9.683 1.00 94.12 199 LEU A C 1
ATOM 1419 O O . LEU A 1 1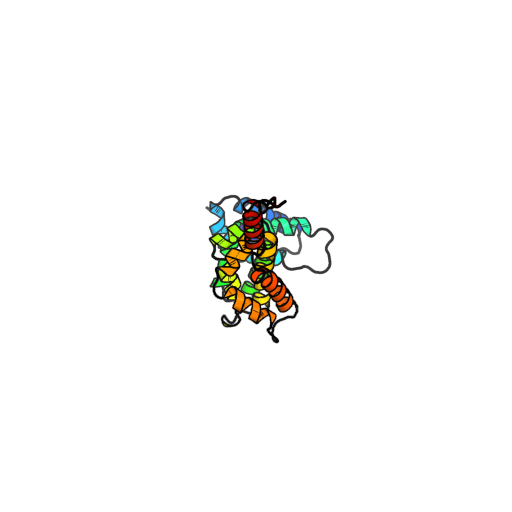99 ? -17.023 5.675 9.244 1.00 94.12 199 LEU A O 1
ATOM 1423 N N . VAL A 1 200 ? -15.863 6.600 10.910 1.00 89.25 200 VAL A N 1
ATOM 1424 C CA . VAL A 1 200 ? -16.995 6.672 11.855 1.00 89.25 200 VAL A CA 1
ATOM 1425 C C . VAL A 1 200 ? -17.679 8.045 11.841 1.00 89.25 200 VAL A C 1
ATOM 1427 O O . VAL A 1 200 ? -18.780 8.192 12.375 1.00 89.25 200 VAL A O 1
ATOM 1430 N N . ARG A 1 201 ? -17.088 9.062 11.196 1.00 80.94 201 ARG A N 1
ATOM 1431 C CA . ARG A 1 201 ? -17.757 10.357 11.016 1.00 80.94 201 ARG A CA 1
ATOM 1432 C C . ARG A 1 201 ? -18.995 10.171 10.131 1.00 80.94 201 ARG A C 1
ATOM 1434 O O . ARG A 1 201 ? -18.882 9.926 8.935 1.00 80.94 201 ARG A O 1
ATOM 1441 N N . ARG A 1 202 ? -20.180 10.244 10.747 1.00 58.25 202 ARG A N 1
ATOM 1442 C CA . ARG A 1 202 ? -21.490 10.166 10.081 1.00 58.25 202 ARG A CA 1
ATOM 1443 C C . ARG A 1 202 ? -21.583 11.269 9.003 1.00 58.25 202 ARG A C 1
ATOM 1445 O O . ARG A 1 202 ? -21.096 12.370 9.275 1.00 58.25 202 ARG A O 1
ATOM 1452 N N . PRO A 1 203 ? -22.238 11.040 7.847 1.00 52.81 203 PRO A N 1
ATOM 1453 C CA . PRO A 1 203 ? -22.607 12.092 6.893 1.00 52.81 203 PRO A CA 1
ATOM 1454 C C . PRO A 1 203 ? -23.668 13.038 7.497 1.00 52.81 203 PRO A C 1
ATOM 1456 O O . PRO A 1 203 ? -24.805 13.109 7.050 1.00 52.81 203 PRO A O 1
ATOM 1459 N N . GLN A 1 204 ? -23.309 13.779 8.550 1.00 45.59 204 GLN A N 1
ATOM 1460 C CA . GLN A 1 204 ? -24.184 14.756 9.211 1.00 45.59 204 GLN A CA 1
ATOM 1461 C C . GLN A 1 204 ? -24.482 15.970 8.330 1.00 45.59 204 GLN A C 1
ATOM 1463 O O . GLN A 1 204 ? -25.405 16.718 8.626 1.00 45.59 204 GLN A O 1
ATOM 1468 N N . GLN A 1 205 ? -23.744 16.160 7.234 1.00 45.28 205 GLN A N 1
ATOM 1469 C CA . GLN A 1 205 ? -24.011 17.257 6.309 1.00 45.28 205 GLN A CA 1
ATOM 1470 C C . GLN A 1 205 ? -25.244 16.999 5.437 1.00 45.28 205 GLN A C 1
ATOM 1472 O O . GLN A 1 205 ? -25.942 17.952 5.126 1.00 45.28 205 GLN A O 1
ATOM 1477 N N . LEU A 1 206 ? -25.578 15.741 5.121 1.00 48.00 206 LEU A N 1
ATOM 1478 C CA . LEU A 1 206 ? -26.780 15.436 4.338 1.00 48.00 206 LEU A CA 1
ATOM 1479 C C . LEU A 1 206 ? -28.051 15.532 5.195 1.00 48.00 206 LEU A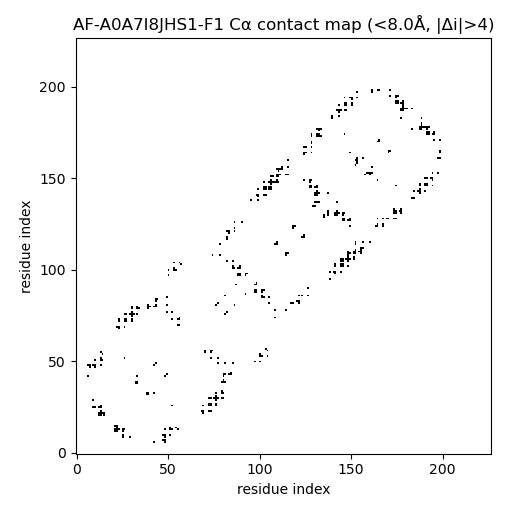 C 1
ATOM 1481 O O . LEU A 1 206 ? -29.027 16.116 4.748 1.00 48.00 206 LEU A O 1
ATOM 1485 N N . GLU A 1 207 ? -28.029 15.071 6.451 1.00 49.53 207 GLU A N 1
ATOM 1486 C CA . GLU A 1 207 ? -29.186 15.206 7.356 1.00 49.53 207 GLU A CA 1
ATOM 1487 C C . GLU A 1 207 ? -29.427 16.667 7.792 1.00 49.53 207 GLU A C 1
ATOM 1489 O O . GLU A 1 207 ? -30.578 17.085 7.894 1.00 49.53 207 GLU A O 1
ATOM 1494 N N . GLU A 1 208 ? -28.378 17.478 8.012 1.00 50.97 208 GLU A N 1
ATOM 1495 C CA . GLU A 1 208 ? -28.546 18.910 8.322 1.00 50.97 208 GLU A CA 1
ATOM 1496 C C . GLU A 1 208 ? -28.978 19.742 7.110 1.00 50.97 208 GLU A C 1
ATOM 1498 O O . GLU A 1 208 ? -29.729 20.704 7.279 1.00 50.97 208 GLU A O 1
ATOM 1503 N N . GLU A 1 209 ? -28.505 19.429 5.899 1.00 53.50 209 GLU A N 1
ATOM 1504 C CA . GLU A 1 209 ? -28.934 20.134 4.688 1.00 53.50 209 GLU A CA 1
ATOM 1505 C C . GLU A 1 209 ? -30.364 19.771 4.294 1.00 53.50 209 GLU A C 1
ATOM 1507 O O . GLU A 1 209 ? -31.106 20.671 3.903 1.00 53.50 209 GLU A O 1
ATOM 1512 N N . ASP A 1 210 ? -30.774 18.514 4.476 1.00 54.69 210 ASP A N 1
ATOM 1513 C CA . ASP A 1 210 ? -32.141 18.052 4.214 1.00 54.69 210 ASP A CA 1
ATOM 1514 C C . ASP A 1 210 ? -33.119 18.563 5.292 1.00 54.69 210 ASP A C 1
ATOM 1516 O O . ASP A 1 210 ? -34.194 19.076 4.972 1.00 54.69 210 ASP A O 1
ATOM 1520 N N . TRP A 1 211 ? -32.699 18.603 6.567 1.00 59.34 211 TRP A N 1
ATOM 1521 C CA . TRP A 1 211 ? -33.423 19.309 7.636 1.00 59.34 211 TRP A CA 1
ATOM 1522 C C . TRP A 1 211 ? -33.571 20.809 7.328 1.00 59.34 211 TRP A C 1
ATOM 1524 O O . TRP A 1 211 ? -34.686 21.334 7.318 1.00 59.34 211 TRP A O 1
ATOM 1534 N N . ARG A 1 212 ? -32.482 21.513 6.985 1.00 59.09 212 ARG A N 1
ATOM 1535 C CA . ARG A 1 212 ? -32.521 22.948 6.633 1.00 59.09 212 ARG A CA 1
ATOM 1536 C C . ARG A 1 212 ? -33.258 23.223 5.319 1.00 59.09 212 ARG A C 1
ATOM 1538 O O . ARG A 1 212 ? -33.752 24.333 5.111 1.00 59.09 212 ARG A O 1
ATOM 1545 N N . ALA A 1 213 ? -33.306 22.270 4.390 1.00 63.22 213 ALA A N 1
ATOM 1546 C CA . ALA A 1 213 ? -34.132 22.352 3.189 1.00 63.22 213 ALA A CA 1
ATOM 1547 C C . ALA A 1 213 ? -35.618 22.193 3.543 1.00 63.22 213 ALA A C 1
ATOM 1549 O O . ALA A 1 213 ? -36.432 22.980 3.061 1.00 63.22 213 ALA A O 1
ATOM 1550 N N . SER A 1 214 ? -35.956 21.274 4.452 1.00 65.31 214 SER A N 1
ATOM 1551 C CA . SER A 1 214 ? -37.325 21.079 4.941 1.00 65.31 214 SER A CA 1
ATOM 1552 C C . SER A 1 214 ? -37.866 22.291 5.724 1.00 65.31 214 SER A C 1
ATOM 1554 O O . SER A 1 214 ? -39.005 22.700 5.496 1.00 65.31 214 SER A O 1
ATOM 1556 N N . GLU A 1 215 ? -37.037 22.963 6.536 1.00 63.16 215 GLU A N 1
ATOM 1557 C CA . GLU A 1 215 ? -37.410 24.201 7.247 1.00 63.16 215 GLU A CA 1
ATOM 1558 C C . GLU A 1 215 ? -37.604 25.407 6.312 1.00 63.16 215 GLU A C 1
ATOM 1560 O O . GLU A 1 215 ? -38.391 26.300 6.609 1.00 63.16 215 GLU A O 1
ATOM 1565 N N . ARG A 1 216 ? -36.926 25.450 5.157 1.00 62.75 216 ARG A N 1
ATOM 1566 C CA . ARG A 1 216 ? -37.114 26.528 4.166 1.00 62.75 216 ARG A CA 1
ATOM 1567 C C . ARG A 1 216 ? -38.398 26.380 3.349 1.00 62.75 216 ARG A C 1
ATOM 1569 O O . ARG A 1 216 ? -38.916 27.384 2.865 1.00 62.75 216 ARG A O 1
ATOM 1576 N N . VAL A 1 217 ? -38.904 25.156 3.192 1.00 66.06 217 VAL A N 1
ATOM 1577 C CA . VAL A 1 217 ? -40.187 24.876 2.521 1.00 66.06 217 VAL A CA 1
ATOM 1578 C C . VAL A 1 217 ? -41.365 25.106 3.476 1.00 66.06 217 VAL A C 1
ATOM 1580 O O . VAL A 1 217 ? -42.416 25.592 3.056 1.00 66.06 217 VAL A O 1
ATOM 1583 N N . ALA A 1 218 ? -41.182 24.836 4.770 1.00 63.25 218 ALA A N 1
ATOM 1584 C CA . ALA A 1 218 ? -42.131 25.173 5.825 1.00 63.25 218 ALA A CA 1
ATOM 1585 C C . ALA A 1 218 ? -42.002 26.659 6.221 1.00 63.25 218 ALA A C 1
ATOM 1587 O O . ALA A 1 218 ? -41.441 26.998 7.258 1.00 63.25 218 ALA A O 1
ATOM 1588 N N . GLY A 1 219 ? -42.496 27.568 5.373 1.00 56.91 219 GLY A N 1
ATOM 1589 C CA . GLY A 1 219 ? -42.558 29.002 5.695 1.00 56.91 219 GLY A CA 1
ATOM 1590 C C . GLY A 1 219 ? -43.223 29.276 7.061 1.00 56.91 219 GLY A C 1
ATOM 1591 O O . GLY A 1 219 ? -44.028 28.463 7.524 1.00 56.91 219 GLY A O 1
ATOM 1592 N N . PRO A 1 220 ? -42.900 30.405 7.728 1.00 58.12 220 PRO A N 1
ATOM 1593 C CA . PRO A 1 220 ? -43.320 30.657 9.105 1.00 58.12 220 PRO A CA 1
ATOM 1594 C C . PRO A 1 220 ? -44.848 30.594 9.242 1.00 58.12 220 PRO A C 1
ATOM 1596 O O . PRO A 1 220 ? -45.557 31.063 8.343 1.00 58.12 220 PRO A O 1
ATOM 1599 N N . PRO A 1 221 ? -45.378 30.043 10.353 1.00 54.47 221 PRO A N 1
ATOM 1600 C CA . PRO A 1 221 ? -46.816 29.951 10.547 1.00 54.47 221 PRO A CA 1
ATOM 1601 C C . PRO A 1 221 ? -47.415 31.356 10.508 1.00 54.47 221 PRO A C 1
ATOM 1603 O O . PRO A 1 221 ? -46.950 32.260 11.207 1.00 54.47 221 PRO A O 1
ATOM 1606 N N . ALA A 1 222 ? -48.429 31.534 9.657 1.00 54.12 222 ALA A N 1
ATOM 1607 C CA . ALA A 1 222 ? -49.159 32.784 9.525 1.00 54.12 222 ALA A CA 1
ATOM 1608 C C . ALA A 1 222 ? -49.634 33.220 10.914 1.00 54.12 222 ALA A C 1
ATOM 1610 O O . ALA A 1 222 ? -50.440 32.533 11.544 1.00 54.12 222 ALA A O 1
ATOM 1611 N N . ALA A 1 223 ? -49.088 34.338 11.398 1.00 46.31 223 ALA A N 1
ATOM 1612 C CA . ALA A 1 223 ? -49.500 34.942 12.649 1.00 46.31 223 ALA A CA 1
ATOM 1613 C C . ALA A 1 223 ? -51.017 35.143 12.598 1.00 46.31 223 ALA A C 1
ATOM 1615 O O . ALA A 1 223 ? -51.530 35.908 11.778 1.00 46.31 223 ALA A O 1
ATOM 1616 N N . ALA A 1 224 ? -51.728 34.400 13.445 1.00 44.84 224 ALA A N 1
ATOM 1617 C CA . ALA A 1 224 ? -53.153 34.549 13.631 1.00 44.84 224 ALA A CA 1
ATOM 1618 C C . ALA A 1 224 ? -53.410 35.969 14.144 1.00 44.84 224 ALA A C 1
ATOM 1620 O O . ALA A 1 224 ? -53.122 36.293 15.295 1.00 44.84 224 ALA A O 1
ATOM 1621 N N . ALA A 1 225 ? -53.923 36.820 13.259 1.00 46.16 225 ALA A N 1
ATOM 1622 C CA . ALA A 1 225 ? -54.544 38.071 13.636 1.00 46.16 225 ALA A CA 1
ATOM 1623 C C . ALA A 1 225 ? -55.755 37.745 14.519 1.00 46.16 225 ALA A C 1
ATOM 1625 O O . ALA A 1 225 ? -56.734 37.162 14.052 1.00 46.16 225 ALA A O 1
ATOM 1626 N N . ALA A 1 226 ? -55.674 38.106 15.794 1.00 47.56 226 ALA A N 1
ATOM 1627 C CA . ALA A 1 226 ? -56.808 38.114 16.699 1.00 47.56 226 ALA A CA 1
ATOM 1628 C C . ALA A 1 226 ? -56.738 39.380 17.562 1.00 47.56 226 ALA A C 1
ATOM 1630 O O . ALA A 1 226 ? -55.940 39.442 18.491 1.00 47.56 226 ALA A O 1
ATOM 1631 N N . PHE A 1 227 ? -57.613 40.320 17.183 1.00 44.50 227 PHE A N 1
ATOM 1632 C CA . PHE A 1 227 ? -58.161 41.476 17.906 1.00 44.50 227 PHE A CA 1
ATOM 1633 C C . PHE A 1 227 ? -57.218 42.586 18.386 1.00 44.50 227 PHE A C 1
ATOM 1635 O O . PHE A 1 227 ? -56.453 42.386 19.350 1.00 44.50 227 PHE A O 1
#

Nearest PDB structures (foldseek):
  5a7d-assembly1_L  TM=4.580E-01  e=4.183E-02  Drosophila melanogaster
  4xri-assembly1_A  TM=4.913E-01  e=1.505E-01  Thermochaetoides thermophila DSM 1495
  3nd2-assembly1_A  TM=4.670E-01  e=3.051E-01  Saccharomyces cerevisiae
  2of3-assembly1_A  TM=4.606E-01  e=1.962E-01  Caenorhabditis elegans
  7mqa-assembly1_LM  TM=4.876E-01  e=5.182E-01  Homo sapiens

InterPro domains:
  IPR011989 Armadillo-like helical [G3DSA:1.25.10.10] (1-211)
  IPR016024 Armadillo-type fold [SSF48371] (73-205)

Secondary structure (DSSP, 8-state):
---TTHHHHHHHHHT-TT-HHHHHHHHHHHHHHHTSGGGHHHHHT-HHHHHHHHHHHS--SS--S--HHHHHHHHHHHHHHHHHHHHHHHHH---HHHHHHHHHHHHHHTTSTTHHHHHHTTTHHHHHHHHH-GGGT--HHHHHHHHHHHHHHHHHHTHHHHHHHHHSTTHHHHHHHHHH-SSS-HHHHHHHHHHHHHHS---HHHHHHHHHHHHHHSPPP------

pLDDT: mean 78.53, std 15.96, range [38.62, 97.44]